Protein 5VBL (pdb70)

Radius of gyration: 26.0 Å; Cα contacts (8 Å, |Δi|>4): 447; chains: 2; bounding box: 48×52×82 Å

Sequence (365 aa):
KFRRQRPEHKKPCEYTDWKSSGALIPAIYMLVFLLGTTGNGLVLWTVFRSSREKRRSADIFIASLAVADLTFVVTLPLWATYTYRDYDWPFGTFFCKLSSYLIFVNMYASAFCLTGLSFDRYLAIVRPVANARLRLRVSGAVATAVLWVLAALLAMPVMVLRTTGDLENTNKVQCYMDYSMVATVSSEWAWEVGLGVSSTTVGFVVPFTIMLTCYFFIAQTIAMKKYTCTVCGYIYNPEDGDPDNGVNPGTDFKDIPDDWVCPLCGVGKDQFEEVEERRRLLSIIVVLVVTFALCKMPYHLVKTLYMLGSLLHWPCDFDLFLMNIFPYCTCISYVNSCLNPFLYAFFDPRFRQACTSMLLMGQSR

B-factor: mean 63.57, std 17.1, range [22.26, 195.89]

InterPro domains:
  IPR000276 G protein-coupled receptor, rhodopsin-like [PF00001] (45-309)
  IPR000276 G protein-coupled receptor, rhodopsin-like [PR00237] (30-54)
  IPR000276 G protein-coupled receptor, rhodopsin-like [PR00237] (64-85)
  IPR000276 G protein-coupled receptor, rhodopsin-like [PR00237] (109-131)
  IPR000276 G protein-coupled receptor, rhodopsin-like [PR00237] (145-166)
  IPR000276 G protein-coupled receptor, rhodopsin-like [PR00237] (202-225)
  IPR000276 G protein-coupled receptor, rhodopsin-like [PR00237] (246-270)
  IPR000276 G protein-coupled receptor, rhodopsin-like [PR00237] (291-317)
  IPR000276 G protein-coupled receptor, rhodopsin-like [PS00237] (115-131)
  IPR003904 Apelin receptor [PR01416] (8-19)
  IPR003904 Apelin receptor [PR01416] (20-29)
  IPR003904 Apelin receptor [PR01416] (177-198)
  IPR003904 Apelin receptor [PR01416] (278-290)
  IPR003904 Apelin receptor [PR01416] (321-329)
  IPR003904 Apelin receptor [PR01416] (349-363)
  IPR003904 Apelin receptor [PR01416] (364-377)
  IPR017452 GPCR, rhodopsin-like, 7TM [PS50262] (45-309)
  IPR050119 C-C chemokine receptor type 1-9-like [PTHR10489] (9-341)

Nearest PDB structures (foldseek):
  7sus-assembly1_A  TM=9.892E-01  e=3.920E-44  Homo sapiens
  6knm-assembly1_B  TM=9.792E-01  e=2.883E-44  Homo sapiens
  8xzi-assembly1_R  TM=8.905E-01  e=1.225E-32  Homo sapiens
  8xzj-assembly1_R  TM=8.866E-01  e=6.089E-31  Homo sapiens
  7w0n-assembly1_R  TM=8.726E-01  e=4.602E-28  Escherichia coli

Organism: Homo sapiens (NCBI:txid9606)

GO terms:
  GO:0007186 G protein-coupled receptor signaling pathway (P, IDA)
  GO:0060182 apelin receptor activity (F, IDA)
  GO:0005886 plasma membrane (C, IDA)
  GO:0008528 G protein-coupled peptide receptor activity (F, IDA)
  GO:0060183 apelin receptor signaling pathway (P, IDA)
  GO:0140897 mechanoreceptor activity (F, IDA)
  GO:0045766 positive regulation of angiogenesis (P, IMP)
  GO:1904022 positive regulation of G protein-coupled receptor internalization (P, IMP)
  GO:0051281 positive regulation of release of sequestered calcium ion into cytosol (P, IMP)
  GO:0007193 adenylate cyclase-inhibiting G protein-coupled receptor signaling pathway (P, IMP)
  GO:0004930 G protein-coupled receptor activity (F, TAS)
  GO:0005886 plasma membrane (C, TAS)
  GO:0038023 signaling receptor activity (F, TAS)
  GO:0007186 G protein-coupled receptor signaling pathway (P, TAS)
  GO:0005515 protein binding (F, IPI)

Structure (mmCIF, N/CA/C/O backbone):
data_5VBL
#
_entry.id   5VBL
#
_cell.length_a   150.580
_cell.length_b   44.300
_cell.length_c   79.450
_cell.angle_alpha   90.00
_cell.angle_beta   114.87
_cell.angle_gamma   90.00
#
_symmetry.space_group_name_H-M   'C 1 2 1'
#
loop_
_entity.id
_entity.type
_entity.pdbx_description
1 polymer 'agonist peptide'
2 polymer 'Apelin receptor,Rubredoxin,Apelin receptor Chimera'
3 non-polymer 'ZINC ION'
4 non-polymer '(2R)-2,3-dihydroxypropyl (9Z)-octadec-9-enoate'
5 water water
#
loop_
_atom_site.group_PDB
_atom_site.id
_atom_site.type_symbol
_atom_site.label_atom_id
_atom_site.label_alt_id
_atom_site.label_comp_id
_atom_site.label_asym_id
_atom_site.label_entity_id
_atom_site.label_seq_id
_atom_site.pdbx_PDB_ins_code
_atom_site.Cartn_x
_atom_site.Cartn_y
_atom_site.Cartn_z
_atom_site.occupancy
_atom_site.B_iso_or_equiv
_atom_site.auth_seq_id
_atom_site.auth_comp_id
_atom_site.auth_asym_id
_atom_site.auth_atom_id
_atom_site.pdbx_PDB_model_num
ATOM 1 N N . LYS A 1 1 ? 201.868 6.388 65.282 1.00 78.99 1 LYS A N 1
ATOM 2 C CA . LYS A 1 1 ? 202.636 5.526 64.386 1.00 78.50 1 LYS A CA 1
ATOM 3 C C . LYS A 1 1 ? 202.095 4.079 64.353 1.00 80.73 1 LYS A C 1
ATOM 4 O O . LYS A 1 1 ? 201.066 3.792 64.972 1.00 79.64 1 LYS A O 1
ATOM 6 N N . PHE A 1 2 ? 202.778 3.183 63.610 1.00 76.65 2 PHE A N 1
ATOM 7 C CA . PHE A 1 2 ? 202.403 1.773 63.472 1.00 75.17 2 PHE A CA 1
ATOM 8 C C . PHE A 1 2 ? 203.025 0.907 64.570 1.00 77.90 2 PHE A C 1
ATOM 9 O O . PHE A 1 2 ? 204.193 1.100 64.922 1.00 78.13 2 PHE A O 1
ATOM 11 N N . ARG A 1 3 ? 202.238 -0.050 65.103 1.00 72.75 3 ARG A N 1
ATOM 12 C CA . ARG A 1 3 ? 202.657 -0.980 66.155 1.00 71.84 3 ARG A CA 1
ATOM 13 C C . ARG A 1 3 ? 201.965 -2.340 66.012 1.00 73.48 3 ARG A C 1
ATOM 14 O O . ARG A 1 3 ? 200.744 -2.390 65.841 1.00 72.49 3 ARG A O 1
ATOM 16 N N . ARG A 1 4 ? 202.748 -3.438 66.086 1.00 68.97 4 ARG A N 1
ATOM 17 C CA . ARG A 1 4 ? 202.246 -4.814 65.992 1.00 67.69 4 ARG A CA 1
ATOM 18 C C . ARG A 1 4 ? 201.477 -5.191 67.263 1.00 70.31 4 ARG A C 1
ATOM 19 O O . ARG A 1 4 ? 201.948 -4.909 68.368 1.00 70.30 4 ARG A O 1
ATOM 21 N N . GLN A 1 5 ? 200.292 -5.811 67.106 1.00 65.49 5 GLN A N 1
ATOM 22 C CA . GLN A 1 5 ? 199.435 -6.199 68.233 1.00 64.68 5 GLN A CA 1
ATOM 23 C C . GLN A 1 5 ? 199.171 -7.706 68.312 1.00 67.56 5 GLN A C 1
ATOM 24 O O . GLN A 1 5 ? 199.140 -8.387 67.287 1.00 66.94 5 GLN A O 1
ATOM 30 N N . ARG A 1 6 ? 198.957 -8.211 69.541 1.00 63.74 6 ARG A N 1
ATOM 31 C CA . ARG A 1 6 ? 198.667 -9.617 69.840 1.00 63.06 6 ARG A CA 1
ATOM 32 C C . ARG A 1 6 ? 197.245 -10.007 69.374 1.00 66.41 6 ARG A C 1
ATOM 33 O O . ARG A 1 6 ? 196.389 -9.121 69.300 1.00 66.03 6 ARG A O 1
ATOM 41 N N . PRO A 1 7 ? 196.948 -11.302 69.077 1.00 62.58 7 PRO A N 1
ATOM 42 C CA . PRO A 1 7 ? 195.588 -11.656 68.624 1.00 62.24 7 PRO A CA 1
ATOM 43 C C . PRO A 1 7 ? 194.498 -11.470 69.679 1.00 66.12 7 PRO A C 1
ATOM 44 O O . PRO A 1 7 ? 194.714 -11.762 70.858 1.00 65.68 7 PRO A O 1
ATOM 71 N N . GLU A 1 10 ? 187.040 -12.298 68.488 1.00 63.25 10 GLU A N 1
ATOM 72 C CA . GLU A 1 10 ? 185.939 -11.507 67.914 1.00 62.97 10 GLU A CA 1
ATOM 73 C C . GLU A 1 10 ? 184.889 -12.370 67.171 1.00 66.88 10 GLU A C 1
ATOM 74 O O . GLU A 1 10 ? 184.977 -13.599 67.207 1.00 66.72 10 GLU A O 1
ATOM 79 N N . HIS A 1 11 ? 183.890 -11.720 66.519 1.00 63.36 11 HIS A N 1
ATOM 80 C CA . HIS A 1 11 ? 182.829 -12.370 65.729 1.00 63.45 11 HIS A CA 1
ATOM 81 C C . HIS A 1 11 ? 183.332 -12.712 64.313 1.00 66.46 11 HIS A C 1
ATOM 82 O O . HIS A 1 11 ? 184.432 -12.297 63.938 1.00 65.54 11 HIS A O 1
ATOM 89 N N . LYS A 1 12 ? 182.512 -13.445 63.521 1.00 62.84 12 LYS A N 1
ATOM 90 C CA . LYS A 1 12 ? 182.842 -13.821 62.142 1.00 62.21 12 LYS A CA 1
ATOM 91 C C . LYS A 1 12 ? 182.844 -12.579 61.246 1.00 64.61 12 LYS A C 1
ATOM 92 O O . LYS A 1 12 ? 181.787 -12.013 60.955 1.00 64.30 12 LYS A O 1
ATOM 94 N N . LYS A 1 13 ? 184.047 -12.130 60.863 1.00 60.02 13 LYS A N 1
ATOM 95 C CA . LYS A 1 13 ? 184.248 -10.941 60.033 1.00 59.15 13 LYS A CA 1
ATOM 96 C C . LYS A 1 13 ? 184.119 -11.239 58.536 1.00 62.63 13 LYS A C 1
ATOM 97 O O . LYS A 1 13 ? 184.546 -12.312 58.105 1.00 62.25 13 LYS A O 1
ATOM 122 N N . PRO A 1 16 ? 188.417 -9.324 54.110 1.00 57.23 16 PRO A N 1
ATOM 123 C CA . PRO A 1 16 ? 188.911 -7.952 53.890 1.00 60.18 16 PRO A CA 1
ATOM 124 C C . PRO A 1 16 ? 189.155 -7.571 52.434 1.00 87.82 16 PRO A C 1
ATOM 125 O O . PRO A 1 16 ? 189.495 -6.420 52.163 1.00 53.98 16 PRO A O 1
ATOM 142 N N . CYS B 2 37 ? 182.273 -20.252 66.638 1.00 89.13 19 CYS B N 1
ATOM 143 C CA . CYS B 2 37 ? 183.378 -20.648 67.508 1.00 90.26 19 CYS B CA 1
ATOM 144 C C . CYS B 2 37 ? 184.419 -19.522 67.698 1.00 92.63 19 CYS B C 1
ATOM 145 O O . CYS B 2 37 ? 184.041 -18.348 67.706 1.00 91.20 19 CYS B O 1
ATOM 148 N N . GLU B 2 38 ? 185.709 -19.877 67.886 1.00 89.20 20 GLU B N 1
ATOM 149 C CA . GLU B 2 38 ? 186.804 -18.930 68.104 1.00 88.20 20 GLU B CA 1
ATOM 150 C C . GLU B 2 38 ? 187.306 -18.298 66.804 1.00 88.90 20 GLU B C 1
ATOM 151 O O . GLU B 2 38 ? 187.588 -19.011 65.838 1.00 87.93 20 GLU B O 1
ATOM 157 N N . TYR B 2 39 ? 187.405 -16.954 66.787 1.00 83.53 21 TYR B N 1
ATOM 158 C CA . TYR B 2 39 ? 187.876 -16.170 65.643 1.00 80.93 21 TYR B CA 1
ATOM 159 C C . TYR B 2 39 ? 188.775 -15.029 66.115 1.00 83.79 21 TYR B C 1
ATOM 160 O O . TYR B 2 39 ? 188.330 -14.181 66.888 1.00 83.90 21 TYR B O 1
ATOM 169 N N . THR B 2 40 ? 190.039 -15.014 65.661 1.00 79.07 22 THR B N 1
ATOM 170 C CA . THR B 2 40 ? 191.013 -13.973 66.017 1.00 78.49 22 THR B CA 1
ATOM 171 C C . THR B 2 40 ? 191.086 -12.910 64.913 1.00 79.11 22 THR B C 1
ATOM 172 O O . THR B 2 40 ? 190.584 -13.146 63.810 1.00 77.21 22 THR B O 1
ATOM 176 N N . ASP B 2 41 ? 191.704 -11.744 65.207 1.00 74.75 23 ASP B N 1
ATOM 177 C CA . ASP B 2 41 ? 191.861 -10.658 64.236 1.00 72.64 23 ASP B CA 1
ATOM 178 C C . ASP B 2 41 ? 192.810 -11.052 63.107 1.00 74.99 23 ASP B C 1
ATOM 179 O O . ASP B 2 41 ? 193.798 -11.750 63.354 1.00 75.62 23 ASP B O 1
ATOM 184 N N . TRP B 2 42 ? 192.496 -10.615 61.872 1.00 69.18 24 TRP B N 1
ATOM 185 C CA . TRP B 2 42 ? 193.281 -10.895 60.671 1.00 67.86 24 TRP B CA 1
ATOM 186 C C . TRP B 2 42 ? 194.709 -10.355 60.795 1.00 71.25 24 TRP B C 1
ATOM 187 O O . TRP B 2 42 ? 194.907 -9.169 61.070 1.00 70.76 24 TRP B O 1
ATOM 198 N N . LYS B 2 43 ? 195.693 -11.259 60.654 1.00 67.90 25 LYS B N 1
ATOM 199 C CA . LYS B 2 43 ? 197.131 -10.983 60.759 1.00 68.36 25 LYS B CA 1
ATOM 200 C C . LYS B 2 43 ? 197.864 -11.133 59.421 1.00 70.71 25 LYS B C 1
ATOM 201 O O . LYS B 2 43 ? 197.370 -11.817 58.521 1.00 69.22 25 LYS B O 1
ATOM 207 N N . SER B 2 44 ? 199.053 -10.509 59.305 1.00 67.43 26 SER B N 1
ATOM 208 C CA . SER B 2 44 ? 199.893 -10.562 58.106 1.00 66.46 26 SER B CA 1
ATOM 209 C C . SER B 2 44 ? 200.567 -11.932 57.956 1.00 70.34 26 SER B C 1
ATOM 210 O O . SER B 2 44 ? 201.127 -12.458 58.921 1.00 71.25 26 SER B O 1
ATOM 213 N N . SER B 2 45 ? 200.495 -12.503 56.739 1.00 65.63 27 SER B N 1
ATOM 214 C CA . SER B 2 45 ? 201.073 -13.805 56.389 1.00 66.00 27 SER B CA 1
ATOM 215 C C . SER B 2 45 ? 202.600 -13.740 56.295 1.00 70.32 27 SER B C 1
ATOM 216 O O . SER B 2 45 ? 203.280 -14.702 56.655 1.00 71.70 27 SER B O 1
ATOM 219 N N . GLY B 2 46 ? 203.111 -12.611 55.805 1.00 65.47 28 GLY B N 1
ATOM 220 C CA . GLY B 2 46 ? 204.537 -12.361 55.638 1.00 66.17 28 GLY B CA 1
ATOM 221 C C . GLY B 2 46 ? 204.829 -11.230 54.672 1.00 67.98 28 GLY B C 1
ATOM 222 O O . GLY B 2 46 ? 203.959 -10.396 54.403 1.00 65.94 28 GLY B O 1
ATOM 223 N N . ALA B 2 47 ? 206.063 -11.198 54.148 1.00 64.82 29 ALA B N 1
ATOM 224 C CA . ALA B 2 47 ? 206.515 -10.178 53.204 1.00 63.71 29 ALA B CA 1
ATOM 225 C C . ALA B 2 47 ? 206.293 -10.585 51.739 1.00 65.52 29 ALA B C 1
ATOM 226 O O . ALA B 2 47 ? 206.515 -9.767 50.846 1.00 64.39 29 ALA B O 1
ATOM 228 N N . LEU B 2 48 ? 205.832 -11.834 51.498 1.00 61.29 30 LEU B N 1
ATOM 229 C CA . LEU B 2 48 ? 205.581 -12.386 50.163 1.00 59.87 30 LEU B CA 1
ATOM 230 C C . LEU B 2 48 ? 204.463 -11.657 49.398 1.00 61.08 30 LEU B C 1
ATOM 231 O O . LEU B 2 48 ? 204.719 -11.170 48.296 1.00 60.18 30 LEU B O 1
ATOM 236 N N . ILE B 2 49 ? 203.243 -11.586 49.977 1.00 56.05 31 ILE B N 1
ATOM 237 C CA . ILE B 2 49 ? 202.068 -10.937 49.373 1.00 53.84 31 ILE B CA 1
ATOM 238 C C . ILE B 2 49 ? 202.319 -9.416 49.117 1.00 56.70 31 ILE B C 1
ATOM 239 O O . ILE B 2 49 ? 202.125 -9.009 47.967 1.00 55.13 31 ILE B O 1
ATOM 244 N N . PRO B 2 50 ? 202.793 -8.578 50.090 1.00 53.77 32 PRO B N 1
ATOM 245 C CA . PRO B 2 50 ? 203.033 -7.154 49.776 1.00 53.30 32 PRO B CA 1
ATOM 246 C C . PR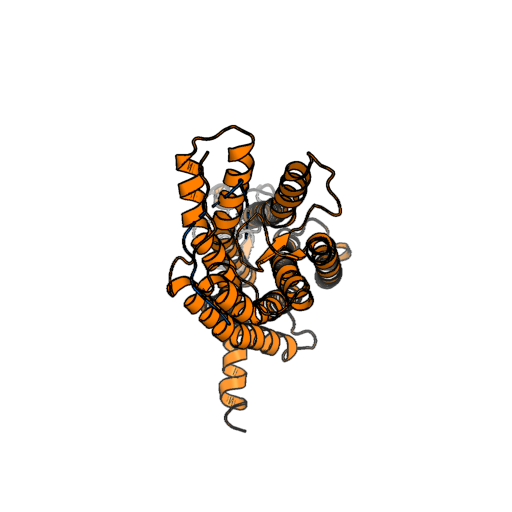O B 2 50 ? 204.090 -6.901 48.696 1.00 57.19 32 PRO B C 1
ATOM 247 O O . PRO B 2 50 ? 203.976 -5.910 47.975 1.00 56.28 32 PRO B O 1
ATOM 251 N N . ALA B 2 51 ? 205.099 -7.796 48.571 1.00 54.51 33 ALA B N 1
ATOM 252 C CA . ALA B 2 51 ? 206.157 -7.696 47.558 1.00 54.85 33 ALA B CA 1
ATOM 253 C C . ALA B 2 51 ? 205.613 -7.970 46.155 1.00 57.32 33 ALA B C 1
ATOM 254 O O . ALA B 2 51 ? 206.028 -7.298 45.209 1.00 57.06 33 ALA B O 1
ATOM 256 N N . ILE B 2 52 ? 204.683 -8.951 46.021 1.00 52.56 34 ILE B N 1
ATOM 257 C CA . ILE B 2 52 ? 204.039 -9.300 44.747 1.00 50.96 34 ILE B CA 1
ATOM 258 C C . ILE B 2 52 ? 203.177 -8.117 44.288 1.00 53.69 34 ILE B C 1
ATOM 259 O O . ILE B 2 52 ? 203.258 -7.734 43.125 1.00 53.00 34 ILE B O 1
ATOM 264 N N . TYR B 2 53 ? 202.409 -7.505 45.219 1.00 49.97 35 TYR B N 1
ATOM 265 C CA . TYR B 2 53 ? 201.549 -6.342 44.960 1.00 48.81 35 TYR B CA 1
ATOM 266 C C . TYR B 2 53 ? 202.328 -5.155 44.386 1.00 52.95 35 TYR B C 1
ATOM 267 O O . TYR B 2 53 ? 201.809 -4.451 43.519 1.00 51.71 35 TYR B O 1
ATOM 276 N N . MET B 2 54 ? 203.581 -4.959 44.845 1.00 50.91 36 MET B N 1
ATOM 277 C CA . MET B 2 54 ? 204.469 -3.901 44.355 1.00 51.64 36 MET B CA 1
ATOM 278 C C . MET B 2 54 ? 204.977 -4.240 42.951 1.00 55.17 36 MET B C 1
ATOM 279 O O . MET B 2 54 ? 205.078 -3.348 42.105 1.00 54.56 36 MET B O 1
ATOM 284 N N . LEU B 2 55 ? 205.277 -5.535 42.707 1.00 51.76 37 LEU B N 1
ATOM 285 C CA . LEU B 2 55 ? 205.742 -6.055 41.420 1.00 51.68 37 LEU B CA 1
ATOM 286 C C . LEU B 2 55 ? 204.638 -5.965 40.365 1.00 53.88 37 LEU B C 1
ATOM 287 O O . LEU B 2 55 ? 204.925 -5.605 39.224 1.00 53.71 37 LEU B O 1
ATOM 292 N N . VAL B 2 56 ? 203.376 -6.260 40.755 1.00 48.97 38 VAL B N 1
ATOM 293 C CA . VAL B 2 56 ? 202.194 -6.184 39.885 1.00 47.35 38 VAL B CA 1
ATOM 294 C C . VAL B 2 56 ? 201.926 -4.711 39.513 1.00 50.72 38 VAL B C 1
ATOM 295 O O . VAL B 2 56 ? 201.502 -4.440 38.391 1.00 49.66 38 VAL B O 1
ATOM 299 N N . PHE B 2 57 ? 202.221 -3.769 40.436 1.00 47.74 39 PHE B N 1
ATOM 300 C CA . PHE B 2 57 ? 202.084 -2.329 40.200 1.00 47.61 39 PHE B CA 1
ATOM 301 C C . PHE B 2 57 ? 203.120 -1.867 39.165 1.00 52.46 39 PHE B C 1
ATOM 302 O O . PHE B 2 57 ? 202.771 -1.154 38.225 1.00 51.89 39 PHE B O 1
ATOM 310 N N . LEU B 2 58 ? 204.391 -2.268 39.365 1.00 50.23 40 LEU B N 1
ATOM 311 C CA . LEU B 2 58 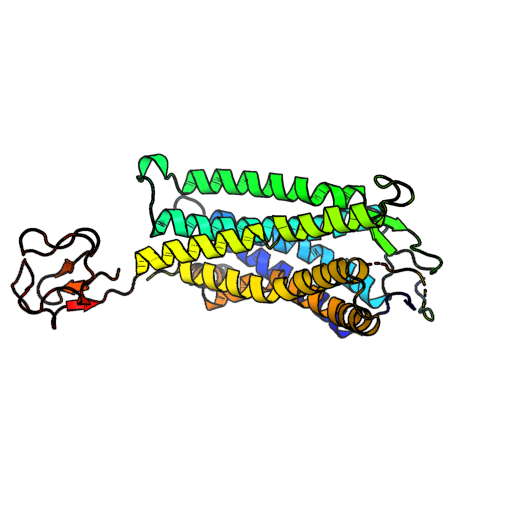? 205.544 -1.944 38.525 1.00 51.18 40 LEU B CA 1
ATOM 312 C C . LEU B 2 58 ? 205.387 -2.515 37.108 1.00 54.83 40 LEU B C 1
ATOM 313 O O . LEU B 2 58 ? 205.663 -1.805 36.139 1.00 55.09 40 LEU B O 1
ATOM 318 N N . LEU B 2 59 ? 204.920 -3.774 36.991 1.00 50.61 41 LEU B N 1
ATOM 319 C CA . LEU B 2 59 ? 204.701 -4.441 35.703 1.00 50.00 41 LEU B CA 1
ATOM 320 C C . LEU B 2 59 ? 203.382 -4.027 35.044 1.00 52.71 41 LEU B C 1
ATOM 321 O O . LEU B 2 59 ? 203.278 -4.076 33.819 1.00 52.22 41 LEU B O 1
ATOM 326 N N . GLY B 2 60 ? 202.400 -3.638 35.860 1.00 48.50 42 GLY B N 1
ATOM 327 C CA . GLY B 2 60 ? 201.070 -3.221 35.425 1.00 47.33 42 GLY B CA 1
ATOM 328 C C . GLY B 2 60 ? 200.981 -1.811 34.880 1.00 52.14 42 GLY B C 1
ATOM 329 O O . GLY B 2 60 ? 200.202 -1.568 33.956 1.00 51.22 42 GLY B O 1
ATOM 330 N N . THR B 2 61 ? 201.757 -0.863 35.456 1.00 50.12 43 THR B N 1
ATOM 331 C CA . THR B 2 61 ? 201.788 0.537 35.007 1.00 50.76 43 THR B CA 1
ATOM 332 C C . THR B 2 61 ? 202.448 0.641 33.633 1.00 55.35 43 THR B C 1
ATOM 333 O O . THR B 2 61 ? 201.854 1.199 32.708 1.00 54.99 43 THR B O 1
ATOM 337 N N . THR B 2 62 ? 203.664 0.081 33.504 1.00 52.58 44 THR B N 1
ATOM 338 C CA . THR B 2 62 ? 204.447 0.071 32.268 1.00 53.27 44 THR B CA 1
ATOM 339 C C . THR B 2 62 ? 203.858 -0.877 31.218 1.00 56.31 44 THR B C 1
ATOM 340 O O . THR B 2 62 ? 203.892 -0.558 30.031 1.00 56.14 44 THR B O 1
ATOM 344 N N . GLY B 2 63 ? 203.323 -2.014 31.668 1.00 52.11 45 GLY B N 1
ATOM 345 C CA . GLY B 2 63 ? 202.722 -3.035 30.813 1.00 51.25 45 GLY B CA 1
ATOM 346 C C . GLY B 2 63 ? 201.447 -2.598 30.124 1.00 54.53 45 GLY B C 1
ATOM 347 O O . GLY B 2 63 ? 201.382 -2.616 28.892 1.00 54.35 45 GLY B O 1
ATOM 348 N N . ASN B 2 64 ? 200.420 -2.209 30.912 1.00 50.24 46 ASN B N 1
ATOM 349 C CA . ASN B 2 64 ? 199.133 -1.748 30.375 1.00 49.41 46 ASN B CA 1
ATOM 350 C C . ASN B 2 64 ? 199.244 -0.393 29.669 1.00 54.75 46 ASN B C 1
ATOM 351 O O . ASN B 2 64 ? 198.447 -0.102 28.775 1.00 54.27 46 ASN B O 1
ATOM 356 N N . GLY B 2 65 ? 200.254 0.392 30.048 1.00 52.70 47 GLY B N 1
ATOM 357 C CA . GLY B 2 65 ? 200.568 1.673 29.425 1.00 53.87 47 GLY B CA 1
ATOM 358 C C . GLY B 2 65 ? 201.126 1.465 28.029 1.00 58.73 47 GLY B C 1
ATOM 359 O O . GLY B 2 65 ? 200.891 2.283 27.135 1.00 59.06 47 GLY B O 1
ATOM 360 N N . LEU B 2 66 ? 201.853 0.343 27.835 1.00 55.41 48 LEU B N 1
ATOM 361 C CA . LEU B 2 66 ? 202.434 -0.073 26.559 1.00 56.04 48 LEU B CA 1
ATOM 362 C C . LEU B 2 66 ? 201.334 -0.622 25.637 1.00 59.59 48 LEU B C 1
ATOM 363 O O . LEU B 2 66 ? 201.452 -0.499 24.419 1.00 59.65 48 LEU B O 1
ATOM 368 N N . VAL B 2 67 ? 200.265 -1.214 26.223 1.00 55.63 49 VAL B N 1
ATOM 369 C CA . VAL B 2 67 ? 199.102 -1.749 25.497 1.00 55.00 49 VAL B CA 1
ATOM 370 C C . VAL B 2 67 ? 198.295 -0.561 24.945 1.00 60.38 49 VAL B C 1
ATOM 371 O O . VAL B 2 67 ? 197.981 -0.540 23.753 1.00 60.24 49 VAL B O 1
ATOM 375 N N . LEU B 2 68 ? 198.007 0.440 25.808 1.00 58.05 50 LEU B N 1
ATOM 376 C CA . LEU B 2 68 ? 197.283 1.668 25.462 1.00 59.03 50 LEU B CA 1
ATOM 377 C C . LEU B 2 68 ? 198.031 2.510 24.428 1.00 66.38 50 LEU B C 1
ATOM 378 O O . LEU B 2 68 ? 197.396 3.219 23.647 1.00 66.63 50 LEU B O 1
ATOM 383 N N . TRP B 2 69 ? 199.378 2.426 24.423 1.00 65.06 51 TRP B N 1
ATOM 384 C CA . TRP B 2 69 ? 200.253 3.121 23.482 1.00 67.08 51 TRP B CA 1
ATOM 385 C C . TRP B 2 69 ? 200.019 2.555 22.075 1.00 71.93 51 TRP B C 1
ATOM 386 O O . TRP B 2 69 ? 199.597 3.300 21.194 1.00 72.22 51 TRP B O 1
ATOM 397 N N . THR B 2 70 ? 200.241 1.231 21.898 1.00 68.59 52 THR B N 1
ATOM 398 C CA . THR B 2 70 ? 200.114 0.480 20.641 1.00 68.96 52 THR B CA 1
ATOM 399 C C . THR B 2 70 ? 198.743 0.600 19.962 1.00 73.91 52 THR B C 1
ATOM 400 O O . THR B 2 70 ? 198.688 0.673 18.732 1.00 74.55 52 THR B O 1
ATOM 404 N N . VAL B 2 71 ? 197.650 0.614 20.748 1.00 70.25 53 VAL B N 1
ATOM 405 C CA . VAL B 2 71 ? 196.280 0.710 20.228 1.00 70.23 53 VAL B CA 1
ATOM 406 C C . VAL B 2 71 ? 1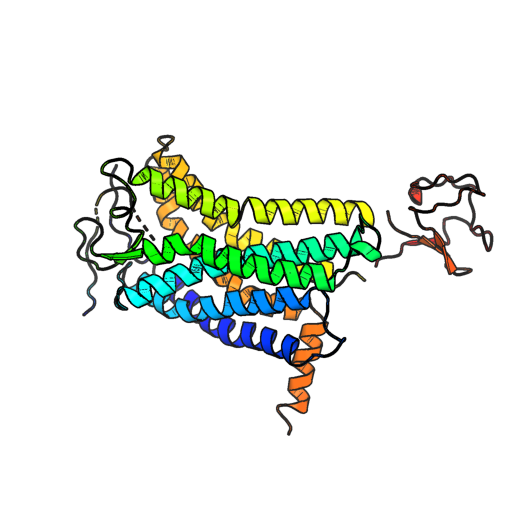95.960 2.145 19.758 1.00 76.61 53 VAL B C 1
ATOM 407 O O . VAL B 2 71 ? 195.469 2.318 18.641 1.00 76.82 53 VAL B O 1
ATOM 411 N N . PHE B 2 72 ? 196.257 3.159 20.596 1.00 74.77 54 PHE B N 1
ATOM 412 C CA . PHE B 2 72 ? 195.987 4.567 20.288 1.00 76.53 54 PHE B CA 1
ATOM 413 C C . PHE B 2 72 ? 196.906 5.169 19.212 1.00 83.02 54 PHE B C 1
ATOM 414 O O . PHE B 2 72 ? 196.466 6.085 18.513 1.00 83.90 54 PHE B O 1
ATOM 422 N N . ARG B 2 73 ? 198.159 4.670 19.068 1.00 80.53 55 ARG B N 1
ATOM 423 C CA . ARG B 2 73 ? 199.085 5.169 18.038 1.00 82.43 55 ARG B CA 1
ATOM 424 C C . ARG B 2 73 ? 198.625 4.766 16.633 1.00 87.20 55 ARG B C 1
ATOM 425 O O . ARG B 2 73 ? 198.727 5.566 15.701 1.00 88.32 55 ARG B O 1
ATOM 433 N N . SER B 2 74 ? 198.091 3.537 16.501 1.00 82.95 56 SER B N 1
ATOM 434 C CA . SER B 2 74 ? 197.566 2.997 15.253 1.00 83.28 56 SER B CA 1
ATOM 435 C C . SER B 2 74 ? 196.073 3.325 15.183 1.00 87.08 56 SER B C 1
ATOM 436 O O . SER B 2 74 ? 195.238 2.548 15.650 1.00 85.28 56 SER B O 1
ATOM 439 N N . SER B 2 75 ? 195.751 4.513 14.643 1.00 85.27 57 SER B N 1
ATOM 440 C CA . SER B 2 75 ? 194.379 5.005 14.502 1.00 85.31 57 SER B CA 1
ATOM 441 C C . SER B 2 75 ? 193.809 4.645 13.114 1.00 89.43 57 SER B C 1
ATOM 442 O O . SER B 2 75 ? 194.092 3.550 12.619 1.00 88.48 57 SER B O 1
ATOM 445 N N . ARG B 2 76 ? 193.006 5.555 12.501 1.00 86.92 58 ARG B N 1
ATOM 446 C CA . ARG B 2 76 ? 192.372 5.417 11.180 1.00 87.53 58 ARG B CA 1
ATOM 447 C C . ARG B 2 76 ? 191.479 4.158 11.076 1.00 88.78 58 ARG B C 1
ATOM 448 O O . ARG B 2 76 ? 190.844 3.783 12.067 1.00 86.83 58 ARG B O 1
ATOM 456 N N . GLU B 2 77 ? 191.434 3.519 9.883 1.00 84.99 59 GLU B N 1
ATOM 457 C CA . GLU B 2 77 ? 190.651 2.310 9.616 1.00 83.37 59 GLU B CA 1
ATOM 458 C C . GLU B 2 77 ? 191.469 1.022 9.851 1.00 84.30 59 GLU B C 1
ATOM 459 O O . GLU B 2 77 ? 191.012 -0.072 9.501 1.00 83.47 59 GLU B O 1
ATOM 461 N N . LYS B 2 78 ? 192.671 1.158 10.456 1.00 78.94 60 LYS B N 1
ATOM 462 C CA . LYS B 2 78 ? 193.581 0.049 10.755 1.00 76.95 60 LYS B CA 1
ATOM 463 C C . LYS B 2 78 ? 193.246 -0.680 12.070 1.00 76.66 60 LYS B C 1
ATOM 464 O O . LYS B 2 78 ? 193.823 -1.735 12.340 1.00 75.40 60 LYS B O 1
ATOM 466 N N . ARG B 2 79 ? 192.319 -0.126 12.879 1.00 70.91 61 ARG B N 1
ATOM 467 C CA . ARG B 2 79 ? 191.914 -0.708 14.165 1.00 68.24 61 ARG B CA 1
ATOM 468 C C . ARG B 2 79 ? 191.045 -1.952 14.021 1.00 69.07 61 ARG B C 1
ATOM 469 O O . ARG B 2 79 ? 190.089 -1.950 13.244 1.00 69.29 61 ARG B O 1
ATOM 477 N N . ARG B 2 80 ? 191.385 -3.011 14.778 1.00 62.67 62 ARG B N 1
ATOM 478 C CA . ARG B 2 80 ? 190.655 -4.283 14.805 1.00 60.97 62 ARG B CA 1
ATOM 479 C C . ARG B 2 80 ? 189.344 -4.109 15.575 1.00 62.81 62 ARG B C 1
ATOM 480 O O . ARG B 2 80 ? 189.215 -3.175 16.372 1.00 62.26 62 ARG B O 1
ATOM 488 N N . SER B 2 81 ? 188.388 -5.035 15.368 1.00 57.94 63 SER B N 1
ATOM 489 C CA . SER B 2 81 ? 187.093 -5.046 16.057 1.00 56.80 63 SER B CA 1
ATOM 490 C C . SER B 2 81 ? 187.259 -5.330 17.557 1.00 58.29 63 SER B C 1
ATOM 491 O O . SER B 2 81 ? 186.439 -4.884 18.362 1.00 57.53 63 SER B O 1
ATOM 494 N N . ALA B 2 82 ? 188.328 -6.066 17.915 1.00 53.25 64 ALA B N 1
ATOM 495 C CA . ALA B 2 82 ? 188.683 -6.456 19.277 1.00 51.51 64 ALA B CA 1
ATOM 496 C C . ALA B 2 82 ? 189.429 -5.356 20.043 1.00 54.10 64 ALA B C 1
ATOM 497 O O . ALA B 2 82 ? 189.378 -5.344 21.274 1.00 52.85 64 ALA B O 1
ATOM 499 N N . ASP B 2 83 ? 190.121 -4.447 19.318 1.00 50.72 65 ASP B N 1
ATOM 500 C CA . ASP B 2 83 ? 190.936 -3.353 19.865 1.00 50.35 65 ASP B CA 1
ATOM 501 C C . ASP B 2 83 ? 190.216 -2.420 20.848 1.00 53.20 65 ASP B C 1
ATOM 502 O O . ASP B 2 83 ? 190.864 -1.925 21.772 1.00 52.56 65 ASP B O 1
ATOM 507 N N . ILE B 2 84 ? 188.902 -2.178 20.657 1.00 49.33 66 ILE B N 1
ATOM 508 C CA . ILE B 2 84 ? 188.107 -1.313 21.540 1.00 48.85 66 ILE B CA 1
ATOM 509 C C . ILE B 2 84 ? 187.986 -1.929 22.955 1.00 50.87 66 ILE B C 1
ATOM 510 O O . ILE B 2 84 ? 188.048 -1.194 23.944 1.00 50.65 66 ILE B O 1
ATOM 515 N N . PHE B 2 85 ? 187.867 -3.270 23.042 1.00 45.77 67 PHE B N 1
ATOM 516 C CA . PHE B 2 85 ? 187.764 -3.990 24.311 1.00 44.24 67 PHE B CA 1
ATOM 517 C C . PHE B 2 85 ? 189.128 -4.210 24.966 1.00 46.91 67 PHE B C 1
ATOM 518 O O . PHE B 2 85 ? 189.198 -4.277 26.192 1.00 45.66 67 PHE B O 1
ATOM 526 N N . ILE B 2 86 ? 190.206 -4.312 24.153 1.00 43.54 68 ILE B N 1
ATOM 527 C CA . ILE B 2 86 ? 191.591 -4.487 24.619 1.00 42.95 68 ILE B CA 1
ATOM 528 C C . ILE B 2 86 ? 192.062 -3.195 25.311 1.00 46.68 68 ILE B C 1
ATOM 529 O O . ILE B 2 86 ? 192.658 -3.265 26.388 1.00 45.88 68 ILE B O 1
ATOM 534 N N . ALA B 2 87 ? 191.765 -2.025 24.699 1.00 43.84 69 ALA B N 1
ATOM 535 C CA . ALA B 2 87 ? 192.110 -0.698 25.220 1.00 44.21 69 ALA B CA 1
ATOM 536 C C . ALA B 2 87 ? 191.399 -0.413 26.549 1.00 48.20 69 ALA B C 1
ATOM 537 O O . ALA B 2 87 ? 192.034 0.101 27.471 1.00 48.12 69 ALA B O 1
ATOM 539 N N . SER B 2 88 ? 190.100 -0.773 26.657 1.00 44.27 70 SER B N 1
ATOM 540 C CA . SER B 2 88 ? 189.306 -0.597 27.876 1.00 43.70 70 SER B CA 1
ATOM 541 C C . SER B 2 88 ? 189.786 -1.538 28.986 1.00 46.61 70 SER B C 1
ATOM 542 O O . SER B 2 88 ? 189.786 -1.146 30.155 1.00 46.26 70 SER B O 1
ATOM 545 N N . LEU B 2 89 ? 190.223 -2.764 28.611 1.00 42.45 71 LEU B N 1
ATOM 546 C CA . LEU B 2 89 ? 190.771 -3.780 29.519 1.00 41.65 71 LEU B CA 1
ATOM 547 C C . LEU B 2 89 ? 192.098 -3.276 30.099 1.00 45.88 71 LEU B C 1
ATOM 548 O O . LEU B 2 89 ? 192.401 -3.547 31.263 1.00 45.31 71 LEU B O 1
ATOM 553 N N . ALA B 2 90 ? 192.869 -2.524 29.289 1.00 43.23 72 ALA B N 1
ATOM 554 C CA . ALA B 2 90 ? 194.135 -1.920 29.694 1.00 43.79 72 ALA B CA 1
ATOM 555 C C . ALA B 2 90 ? 193.878 -0.747 30.650 1.00 48.56 72 ALA B C 1
ATOM 556 O O . ALA B 2 90 ? 194.653 -0.563 31.586 1.00 48.07 72 ALA B O 1
ATOM 558 N N . VAL B 2 91 ? 192.776 0.020 30.429 1.00 45.95 73 VAL B N 1
ATOM 559 C CA . VAL B 2 91 ? 192.349 1.152 31.269 1.00 46.40 73 VAL B CA 1
ATOM 560 C C . VAL B 2 91 ? 191.929 0.624 32.650 1.00 50.11 73 VAL B C 1
ATOM 561 O O . VAL B 2 91 ? 192.379 1.157 33.667 1.00 50.10 73 VAL B O 1
ATOM 565 N N . ALA B 2 92 ? 191.085 -0.432 32.671 1.00 46.27 74 ALA B N 1
ATOM 566 C CA . ALA B 2 92 ? 190.582 -1.083 33.884 1.00 45.82 74 ALA B CA 1
ATOM 567 C C . ALA B 2 92 ? 191.720 -1.623 34.756 1.00 50.16 74 ALA B C 1
ATOM 568 O O . ALA B 2 92 ? 191.703 -1.413 35.969 1.00 49.88 74 ALA B O 1
ATOM 570 N N . ASP B 2 93 ? 192.720 -2.276 34.131 1.00 47.23 75 ASP B N 1
ATOM 571 C CA . ASP B 2 93 ? 193.885 -2.838 34.815 1.00 47.31 75 ASP B CA 1
ATOM 572 C C . ASP B 2 93 ? 194.847 -1.768 35.334 1.00 51.93 75 ASP B C 1
ATOM 573 O O . ASP B 2 93 ? 195.324 -1.899 36.457 1.00 51.57 75 ASP B O 1
ATOM 578 N N . LEU B 2 94 ? 195.109 -0.708 34.533 1.00 49.40 76 LEU B N 1
ATOM 579 C CA . LEU B 2 94 ? 196.004 0.407 34.874 1.00 50.44 76 LEU B CA 1
ATOM 580 C C . LEU B 2 94 ? 195.518 1.208 36.090 1.00 55.28 76 LEU B C 1
ATOM 581 O O . LEU B 2 94 ? 196.321 1.493 36.979 1.00 55.30 76 LEU B O 1
ATOM 586 N N . THR B 2 95 ? 194.216 1.566 36.123 1.00 52.17 77 THR B N 1
ATOM 587 C CA . THR B 2 95 ? 193.593 2.343 37.205 1.00 52.58 77 THR B CA 1
ATOM 588 C C . THR B 2 95 ? 193.593 1.597 38.545 1.00 56.44 77 THR B C 1
ATOM 589 O O . THR B 2 95 ? 193.728 2.228 39.597 1.00 56.51 77 THR B O 1
ATOM 593 N N . PHE B 2 96 ? 193.453 0.259 38.501 1.00 52.30 78 PHE B N 1
ATOM 594 C CA . PHE B 2 96 ? 193.466 -0.596 39.686 1.00 51.78 78 PHE B CA 1
ATOM 595 C C . PHE B 2 96 ? 194.895 -0.828 40.190 1.00 55.81 78 PHE B C 1
ATOM 596 O O . PHE B 2 96 ? 195.112 -0.849 41.400 1.00 55.86 78 PHE B O 1
ATOM 604 N N . VAL B 2 97 ? 195.853 -1.023 39.262 1.00 52.11 79 VAL B N 1
ATOM 605 C CA . VAL B 2 97 ? 197.271 -1.281 39.532 1.00 52.34 79 VAL B CA 1
ATOM 606 C C . VAL B 2 97 ? 197.912 -0.150 40.380 1.00 56.59 79 VAL B C 1
ATOM 607 O O . VAL B 2 97 ? 198.724 -0.449 41.258 1.00 56.68 79 VAL B O 1
ATOM 611 N N . VAL B 2 98 ? 197.490 1.119 40.162 1.00 53.08 80 VAL B N 1
ATOM 612 C CA . VAL B 2 98 ? 197.962 2.313 40.885 1.00 53.80 80 VAL B CA 1
ATOM 613 C C . VAL B 2 98 ? 197.539 2.274 42.382 1.00 57.22 80 VAL B C 1
ATOM 614 O O . VAL B 2 98 ? 198.247 2.827 43.229 1.00 57.67 80 VAL B O 1
ATOM 618 N N . THR B 2 99 ? 196.416 1.592 42.702 1.00 52.45 81 THR B N 1
ATOM 619 C CA . THR B 2 99 ? 195.917 1.471 44.079 1.00 52.04 81 THR B CA 1
ATOM 620 C C . THR B 2 99 ? 196.562 0.310 44.859 1.00 55.06 81 THR B C 1
ATOM 621 O O . THR B 2 99 ? 196.405 0.254 46.081 1.00 55.12 81 THR B O 1
ATOM 625 N N . LEU B 2 100 ? 197.288 -0.602 44.168 1.00 50.53 82 LEU B N 1
ATOM 626 C CA . LEU B 2 100 ? 197.958 -1.755 44.789 1.00 49.99 82 LEU B CA 1
ATOM 627 C C . LEU B 2 100 ? 199.023 -1.381 45.850 1.00 53.95 82 LEU B C 1
ATOM 628 O O . LEU B 2 100 ? 198.996 -2.024 46.900 1.00 53.69 82 LEU B O 1
ATOM 633 N N . PRO B 2 101 ? 199.918 -0.358 45.677 1.00 50.72 83 PRO B N 1
ATOM 634 C CA . PRO B 2 101 ? 200.871 -0.029 46.760 1.00 51.60 83 PRO B CA 1
ATOM 635 C C . PRO B 2 101 ? 200.195 0.371 48.074 1.00 55.06 83 PRO B C 1
ATOM 636 O O . PRO B 2 101 ? 200.785 0.173 49.138 1.00 55.57 83 PRO B O 1
ATOM 640 N N . LEU B 2 102 ? 198.955 0.912 48.000 1.00 50.40 84 LEU B N 1
ATOM 641 C CA . LEU B 2 102 ? 198.147 1.290 49.165 1.00 50.14 84 LEU B CA 1
ATOM 642 C C . LEU B 2 102 ? 197.652 0.012 49.854 1.00 53.04 84 LEU B C 1
ATOM 643 O O . LEU B 2 102 ? 197.653 -0.059 51.085 1.00 53.29 84 LEU B O 1
ATOM 648 N N . TRP B 2 103 ? 197.264 -1.007 49.054 1.00 48.26 85 TRP B N 1
ATOM 649 C CA . TRP B 2 103 ? 196.810 -2.301 49.564 1.00 47.70 85 TRP B CA 1
ATOM 650 C C . TRP B 2 103 ? 197.962 -3.156 50.097 1.00 52.25 85 TRP B C 1
ATOM 651 O O . TRP B 2 103 ? 197.745 -3.958 51.007 1.00 51.94 85 TRP B O 1
ATOM 662 N N . ALA B 2 104 ? 199.186 -2.969 49.548 1.00 49.39 86 ALA B N 1
ATOM 663 C CA . ALA B 2 104 ? 200.402 -3.669 49.978 1.00 50.26 86 ALA B CA 1
ATOM 664 C C . ALA B 2 104 ? 200.789 -3.229 51.398 1.00 55.76 86 ALA B C 1
ATOM 665 O O . ALA B 2 104 ? 201.247 -4.052 52.194 1.00 56.00 86 ALA B O 1
ATOM 667 N N . THR B 2 105 ? 200.576 -1.930 51.709 1.00 52.86 87 THR B N 1
ATOM 668 C CA . THR B 2 105 ? 200.823 -1.313 53.014 1.00 53.96 87 THR B CA 1
ATOM 669 C C . THR B 2 105 ? 199.802 -1.866 54.022 1.00 57.86 87 THR B C 1
ATOM 670 O O . THR B 2 105 ? 200.181 -2.237 55.132 1.00 58.52 87 THR B O 1
ATOM 674 N N . TYR B 2 106 ? 198.518 -1.944 53.606 1.00 53.41 88 TYR B N 1
ATOM 675 C CA . TYR B 2 106 ? 197.383 -2.452 54.381 1.00 52.88 88 TYR B CA 1
ATOM 676 C C . TYR B 2 106 ? 197.596 -3.901 54.836 1.00 57.36 88 TYR B C 1
ATOM 677 O O . TYR B 2 106 ? 197.319 -4.210 55.992 1.00 57.77 88 TYR B O 1
ATOM 686 N N . THR B 2 107 ? 198.128 -4.768 53.948 1.00 53.87 89 THR B N 1
ATOM 687 C CA . THR B 2 107 ? 198.403 -6.183 54.232 1.00 54.28 89 THR B CA 1
ATOM 688 C C . THR B 2 107 ? 199.518 -6.355 55.277 1.00 60.31 89 THR B C 1
ATOM 689 O O . THR B 2 107 ? 199.330 -7.102 56.240 1.00 60.53 89 THR B O 1
ATOM 693 N N . TYR B 2 108 ? 200.668 -5.671 55.084 1.00 58.07 90 TYR B N 1
ATOM 694 C CA . TYR B 2 108 ? 201.825 -5.755 55.981 1.00 59.92 90 TYR B CA 1
ATOM 695 C C . TYR B 2 108 ? 201.579 -5.132 57.363 1.00 64.66 90 TYR B C 1
ATOM 696 O O . TYR B 2 108 ? 202.193 -5.568 58.338 1.00 65.65 90 TYR B O 1
ATOM 705 N N . ARG B 2 109 ? 200.662 -4.146 57.452 1.00 60.42 91 ARG B N 1
ATOM 706 C CA . ARG B 2 109 ? 200.286 -3.484 58.707 1.00 61.17 91 ARG B CA 1
ATOM 707 C C . ARG B 2 109 ? 199.209 -4.294 59.459 1.00 65.02 91 ARG B C 1
ATOM 708 O O . ARG B 2 109 ? 198.503 -3.737 60.304 1.00 65.02 91 ARG B O 1
ATOM 716 N N . ASP B 2 110 ? 199.120 -5.617 59.171 1.00 61.33 92 ASP B N 1
ATOM 717 C CA . ASP B 2 110 ? 198.158 -6.599 59.694 1.00 61.03 92 ASP B CA 1
ATOM 718 C C . ASP B 2 110 ? 196.711 -6.055 59.639 1.00 63.58 92 ASP B C 1
ATOM 719 O O . ASP B 2 110 ? 195.971 -6.093 60.626 1.00 63.46 92 ASP B O 1
ATOM 724 N N . TYR B 2 111 ? 196.337 -5.549 58.442 1.00 58.90 93 TYR B N 1
ATOM 725 C CA . TYR B 2 111 ? 195.036 -4.993 58.052 1.00 57.65 93 TYR B CA 1
ATOM 726 C C . TYR B 2 111 ? 194.669 -3.730 58.870 1.00 61.41 93 TYR B C 1
ATOM 727 O O . TYR B 2 111 ? 193.727 -3.731 59.666 1.00 61.26 93 TYR B O 1
ATOM 736 N N . ASP B 2 112 ? 195.441 -2.645 58.632 1.00 57.70 94 ASP B N 1
ATOM 737 C CA . ASP B 2 112 ? 195.298 -1.315 59.237 1.00 58.00 94 ASP B CA 1
ATOM 738 C C . ASP B 2 112 ? 195.533 -0.256 58.142 1.00 60.79 94 ASP B C 1
ATOM 739 O O . ASP B 2 112 ? 196.623 -0.196 57.567 1.00 60.67 94 ASP B O 1
ATOM 744 N N . TRP B 2 113 ? 194.489 0.539 57.831 1.00 56.17 95 TRP B N 1
ATOM 745 C CA . TRP B 2 113 ? 194.463 1.562 56.779 1.00 55.19 95 TRP B CA 1
ATOM 746 C C . TRP B 2 113 ? 194.839 2.987 57.258 1.00 59.68 95 TRP B C 1
ATOM 747 O O . TRP B 2 113 ? 194.009 3.658 57.882 1.00 59.86 95 TRP B O 1
ATOM 758 N N . PRO B 2 114 ? 196.041 3.501 56.897 1.00 56.16 96 PRO B N 1
ATOM 759 C CA . PRO B 2 114 ? 196.428 4.851 57.336 1.00 57.26 96 PRO B CA 1
ATOM 760 C C . PRO B 2 114 ? 196.260 5.952 56.270 1.00 60.39 96 PRO B C 1
ATOM 761 O O . PRO B 2 114 ? 196.836 7.032 56.426 1.00 61.41 96 PRO B O 1
ATOM 765 N N . PHE B 2 115 ? 195.476 5.695 55.199 1.00 54.96 97 PHE B N 1
ATOM 766 C CA . PHE B 2 115 ? 195.287 6.654 54.099 1.00 54.49 97 PHE B CA 1
ATOM 767 C C . PHE B 2 115 ? 193.957 7.444 54.145 1.00 59.09 97 PHE B C 1
ATOM 768 O O . PHE B 2 115 ? 193.645 8.174 53.197 1.00 58.84 97 PHE B O 1
ATOM 776 N N . GLY B 2 116 ? 193.211 7.316 55.241 1.00 56.09 98 GLY B N 1
ATOM 777 C CA . GLY B 2 116 ? 191.944 8.017 55.427 1.00 56.45 98 GLY B CA 1
ATOM 778 C C . GLY B 2 116 ? 190.745 7.343 54.790 1.00 59.47 98 GLY B C 1
ATOM 779 O O . GLY B 2 116 ? 190.892 6.350 54.070 1.00 57.59 98 GLY B O 1
ATOM 780 N N . THR B 2 117 ? 189.544 7.897 55.049 1.00 57.15 99 THR B N 1
ATOM 781 C CA . THR B 2 117 ? 188.265 7.377 54.553 1.00 56.30 99 THR B CA 1
ATOM 782 C C . THR B 2 117 ? 188.075 7.595 53.037 1.00 59.73 99 THR B C 1
ATOM 783 O O . THR B 2 117 ? 187.530 6.707 52.377 1.00 57.96 99 THR B O 1
ATOM 787 N N . PHE B 2 118 ? 188.516 8.754 52.493 1.00 57.48 100 PHE B N 1
ATOM 788 C CA . PHE B 2 118 ? 188.381 9.078 51.067 1.00 57.02 100 PHE B CA 1
ATOM 789 C C . PHE B 2 118 ? 189.146 8.104 50.174 1.00 59.52 100 PHE B C 1
ATOM 790 O O . PHE B 2 118 ? 188.589 7.632 49.180 1.00 58.25 100 PHE B O 1
ATOM 798 N N . PHE B 2 119 ? 190.410 7.800 50.530 1.00 55.97 101 PHE B N 1
ATOM 799 C CA . PHE B 2 119 ? 191.240 6.868 49.772 1.00 54.55 101 PHE B CA 1
ATOM 800 C C . PHE B 2 119 ? 190.778 5.425 49.936 1.00 57.04 101 PHE B C 1
ATOM 801 O O . PHE B 2 119 ? 190.924 4.650 48.998 1.00 55.53 101 PHE B O 1
ATOM 809 N N . CYS B 2 120 ? 190.170 5.082 51.094 1.00 53.88 102 CYS B N 1
ATOM 810 C CA . CYS B 2 120 ? 189.601 3.758 51.375 1.00 52.64 102 CYS B CA 1
ATOM 811 C C . CYS B 2 120 ? 188.392 3.543 50.458 1.00 54.92 102 CYS B C 1
ATOM 812 O O . CYS B 2 120 ? 188.250 2.466 49.879 1.00 53.17 102 CYS B O 1
ATOM 815 N N . LYS B 2 121 ? 187.561 4.596 50.294 1.00 51.90 103 LYS B N 1
ATOM 816 C CA . LYS B 2 121 ? 186.374 4.620 49.438 1.00 51.19 103 LYS B CA 1
ATOM 817 C C . LYS B 2 121 ? 186.752 4.478 47.963 1.00 54.10 103 LYS B C 1
ATOM 818 O O . LYS B 2 121 ? 186.155 3.660 47.266 1.00 52.87 103 LYS B O 1
ATOM 824 N N . LEU B 2 122 ? 187.750 5.262 47.501 1.00 50.88 104 LEU B N 1
ATOM 825 C CA . LEU B 2 122 ? 188.234 5.272 46.118 1.00 50.05 104 LEU B CA 1
ATOM 826 C C . LEU B 2 122 ? 189.000 3.996 45.741 1.00 52.71 104 LEU B C 1
ATOM 827 O O . LEU B 2 122 ? 188.791 3.478 44.643 1.00 51.66 104 LEU B O 1
ATOM 832 N N . SER B 2 123 ? 189.882 3.502 46.639 1.00 49.14 105 SER B N 1
ATOM 833 C CA . SER B 2 123 ? 190.701 2.300 46.426 1.00 48.12 105 SER B CA 1
ATOM 834 C C . SER B 2 123 ? 189.859 1.026 46.299 1.00 51.06 105 SER B C 1
ATOM 835 O O . SER B 2 123 ? 190.127 0.211 45.418 1.00 49.62 105 SER B O 1
ATOM 838 N N . SER B 2 124 ? 188.846 0.861 47.175 1.00 48.20 106 SER B N 1
ATOM 839 C CA . SER B 2 124 ? 187.944 -0.295 47.187 1.00 47.32 106 SER B CA 1
ATOM 840 C C . SER B 2 124 ? 186.988 -0.283 45.996 1.00 50.43 106 SER B C 1
ATOM 841 O O . SER B 2 124 ? 186.641 -1.349 45.487 1.00 49.40 106 SER B O 1
ATOM 844 N N . TYR B 2 125 ? 186.564 0.923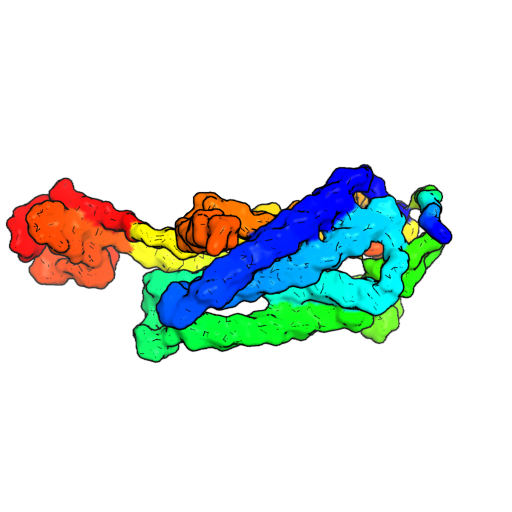 45.562 1.00 47.24 107 TYR B N 1
ATOM 845 C CA . TYR B 2 125 ? 185.673 1.144 44.420 1.00 46.91 107 TYR B CA 1
ATOM 846 C C . TYR B 2 125 ? 186.353 0.693 43.125 1.00 49.60 107 TYR B C 1
ATOM 847 O O . TYR B 2 125 ? 185.731 -0.007 42.328 1.00 48.81 107 TYR B O 1
ATOM 856 N N . LEU B 2 126 ? 187.645 1.047 42.950 1.00 45.66 108 LEU B N 1
ATOM 857 C CA . LEU B 2 126 ? 188.441 0.704 41.770 1.00 44.73 108 LEU B CA 1
ATOM 858 C C . LEU B 2 126 ? 188.797 -0.792 41.671 1.00 47.33 108 LEU B C 1
ATOM 859 O O . LEU B 2 126 ? 189.210 -1.231 40.599 1.00 46.50 108 LEU B O 1
ATOM 864 N N . ILE B 2 127 ? 188.616 -1.573 42.762 1.00 43.60 109 ILE B N 1
ATOM 865 C CA . ILE B 2 127 ? 188.841 -3.027 42.767 1.00 42.74 109 ILE B CA 1
ATOM 866 C C . ILE B 2 127 ? 187.673 -3.659 42.008 1.00 46.09 109 ILE B C 1
ATOM 867 O O . ILE B 2 127 ? 187.887 -4.437 41.075 1.00 45.43 109 ILE B O 1
ATOM 872 N N . PHE B 2 128 ? 186.438 -3.311 42.421 1.00 42.49 110 PHE B N 1
ATOM 873 C CA . PHE B 2 128 ? 185.204 -3.823 41.843 1.00 41.98 110 PHE B CA 1
ATOM 874 C C . PHE B 2 128 ? 184.931 -3.245 40.459 1.00 45.53 110 PHE B C 1
ATOM 875 O O . PHE B 2 128 ? 184.420 -3.979 39.616 1.00 45.00 110 PHE B O 1
ATOM 883 N N . VAL B 2 129 ? 185.342 -1.977 40.189 1.00 42.14 111 VAL B N 1
ATOM 884 C CA . VAL B 2 129 ? 185.221 -1.360 38.858 1.00 42.04 111 VAL B CA 1
ATOM 885 C C . VAL B 2 129 ? 186.045 -2.226 37.890 1.00 45.34 111 VAL B C 1
ATOM 886 O O . VAL B 2 129 ? 185.517 -2.655 36.865 1.00 44.78 111 VAL B O 1
ATOM 890 N N . ASN B 2 130 ? 187.301 -2.551 38.277 1.00 41.59 112 ASN B N 1
ATOM 891 C CA . ASN B 2 130 ? 188.216 -3.413 37.528 1.00 40.98 112 ASN B CA 1
ATOM 892 C C . ASN B 2 130 ? 187.633 -4.822 37.395 1.00 44.75 112 ASN B C 1
ATOM 893 O O . ASN B 2 130 ? 187.678 -5.380 36.304 1.00 44.38 112 ASN B O 1
ATOM 898 N N . MET B 2 131 ? 187.071 -5.377 38.493 1.00 41.21 113 MET B N 1
ATOM 899 C CA . MET B 2 131 ? 186.468 -6.715 38.535 1.00 40.84 113 MET B CA 1
ATOM 900 C C . MET B 2 131 ? 185.347 -6.861 37.503 1.00 44.28 113 MET B C 1
ATOM 901 O O . MET B 2 131 ? 185.310 -7.859 36.780 1.00 43.58 113 MET B O 1
ATOM 906 N N . TYR B 2 132 ? 184.454 -5.857 37.424 1.00 40.78 114 TYR B N 1
ATOM 907 C CA . TYR B 2 132 ? 183.336 -5.860 36.489 1.00 40.73 114 TYR B CA 1
ATOM 908 C C . TYR B 2 132 ? 183.772 -5.523 35.065 1.00 44.40 114 TYR B C 1
ATOM 909 O O . TYR B 2 132 ? 183.502 -6.314 34.163 1.00 43.94 114 TYR B O 1
ATOM 918 N N . ALA B 2 133 ? 184.480 -4.385 34.867 1.00 41.03 115 ALA B N 1
ATOM 919 C CA . ALA B 2 133 ? 184.960 -3.934 33.553 1.00 40.90 115 ALA B CA 1
ATOM 920 C C . ALA B 2 133 ? 185.827 -4.959 32.823 1.00 44.45 115 ALA B C 1
ATOM 921 O O . ALA B 2 133 ? 185.627 -5.148 31.625 1.00 44.46 115 ALA B O 1
ATOM 923 N N . SER B 2 134 ? 186.755 -5.642 33.535 1.00 40.44 116 SER B N 1
ATOM 924 C CA . SER B 2 134 ? 187.626 -6.662 32.936 1.00 40.03 116 SER B CA 1
ATOM 925 C C . SER B 2 134 ? 186.847 -7.907 32.500 1.00 43.66 116 SER B C 1
ATOM 926 O O . SER B 2 134 ? 187.154 -8.481 31.452 1.00 43.22 116 SER B O 1
ATOM 929 N N . ALA B 2 135 ? 185.841 -8.313 33.303 1.00 39.97 117 ALA B N 1
ATOM 930 C CA . ALA B 2 135 ? 184.977 -9.456 33.006 1.00 39.83 117 ALA B CA 1
ATOM 931 C C . ALA B 2 135 ? 184.036 -9.118 31.849 1.00 43.98 117 ALA B C 1
ATOM 932 O O . ALA B 2 135 ? 183.718 -10.001 31.051 1.00 43.76 117 ALA B O 1
ATOM 934 N N . PHE B 2 136 ? 183.606 -7.840 31.752 1.00 40.82 118 PHE B N 1
ATOM 935 C CA . PHE B 2 136 ? 182.721 -7.369 30.686 1.00 41.33 118 PHE B CA 1
ATOM 936 C C . PHE B 2 136 ? 183.477 -7.125 29.375 1.00 45.89 118 PHE B C 1
ATOM 937 O O . PHE B 2 136 ? 182.877 -7.221 28.302 1.00 45.88 118 PHE B O 1
ATOM 945 N N . CYS B 2 137 ? 184.792 -6.820 29.461 1.00 42.59 119 CYS B N 1
ATOM 946 C CA . CYS B 2 137 ? 185.661 -6.623 28.296 1.00 42.67 119 CYS B CA 1
ATOM 947 C C . CYS B 2 137 ? 185.924 -7.973 27.643 1.00 46.59 119 CYS B C 1
ATOM 948 O O . CYS B 2 137 ? 185.963 -8.064 26.415 1.00 46.61 119 CYS B O 1
ATOM 951 N N . LEU B 2 138 ? 186.074 -9.022 28.474 1.00 43.02 120 LEU B N 1
ATOM 952 C CA . LEU B 2 138 ? 186.303 -10.401 28.051 1.00 43.30 120 LEU B CA 1
ATOM 953 C C . LEU B 2 138 ? 185.071 -10.991 27.370 1.00 47.29 120 LEU B C 1
ATOM 954 O O . LEU B 2 138 ? 185.224 -11.706 26.375 1.00 47.16 120 LEU B O 1
ATOM 959 N N . THR B 2 139 ? 183.854 -10.669 27.880 1.00 43.56 121 THR B N 1
ATOM 960 C CA . THR B 2 139 ? 182.587 -11.102 27.271 1.00 43.88 121 THR B CA 1
ATOM 961 C C . THR B 2 139 ? 182.404 -10.381 25.942 1.00 47.56 121 THR B C 1
ATOM 962 O O . THR B 2 139 ? 181.923 -10.987 24.988 1.00 47.84 121 THR B O 1
ATOM 966 N N . GLY B 2 140 ? 182.813 -9.109 25.900 1.00 43.50 122 GLY B N 1
ATOM 967 C CA . GLY B 2 140 ? 182.779 -8.264 24.712 1.00 43.78 122 GLY B CA 1
ATOM 968 C C . GLY B 2 140 ? 183.660 -8.810 23.605 1.00 47.32 122 GLY B C 1
ATOM 969 O O . GLY B 2 140 ? 183.236 -8.850 22.449 1.00 47.57 122 GLY B O 1
ATOM 970 N N . LEU B 2 141 ? 184.881 -9.271 23.969 1.00 43.02 123 LEU B N 1
ATOM 971 C CA . LEU B 2 141 ? 185.857 -9.882 23.060 1.00 42.91 123 LEU B CA 1
ATOM 972 C C . LEU B 2 141 ? 185.329 -11.220 22.540 1.00 47.05 123 LEU B C 1
ATOM 973 O O . LEU B 2 141 ? 185.469 -11.513 21.351 1.00 47.42 123 LEU B O 1
ATOM 978 N N . SER B 2 142 ? 184.719 -12.023 23.438 1.00 43.21 124 SER B N 1
ATOM 979 C CA . SER B 2 142 ? 184.144 -13.335 23.136 1.00 43.37 124 SER B CA 1
ATOM 980 C C . SER B 2 142 ? 182.922 -13.221 22.226 1.00 47.66 124 SER B C 1
ATOM 981 O O . SER B 2 142 ? 182.787 -14.019 21.296 1.00 48.07 124 SER B O 1
ATOM 984 N N . PHE B 2 143 ? 182.046 -12.223 22.480 1.00 43.84 125 PHE B N 1
ATOM 985 C CA . PHE B 2 143 ? 180.842 -11.975 21.681 1.00 44.43 125 PHE B CA 1
ATOM 986 C C . PHE B 2 143 ? 181.192 -11.390 20.313 1.00 48.51 125 PHE B C 1
ATOM 987 O O . PHE B 2 143 ? 180.448 -11.604 19.354 1.00 49.18 125 PHE B O 1
ATOM 995 N N . ASP B 2 144 ? 182.335 -10.674 20.221 1.00 44.27 126 ASP B N 1
ATOM 996 C CA . ASP B 2 144 ? 182.845 -10.102 18.973 1.00 44.56 126 ASP B CA 1
ATOM 997 C C . ASP B 2 144 ? 183.299 -11.239 18.050 1.00 47.91 126 ASP B C 1
ATOM 998 O O . ASP B 2 144 ? 183.107 -11.146 16.839 1.00 48.34 126 ASP B O 1
ATOM 1003 N N . ARG B 2 145 ? 183.874 -12.319 18.633 1.00 43.39 127 ARG B N 1
ATOM 1004 C CA . ARG B 2 145 ? 184.300 -13.517 17.903 1.00 43.33 127 ARG B CA 1
ATOM 1005 C C . ARG B 2 145 ? 183.069 -14.304 17.465 1.00 48.11 127 ARG B C 1
ATOM 1006 O O . ARG B 2 145 ? 183.083 -14.883 16.381 1.00 48.63 127 ARG B O 1
ATOM 1014 N N . TYR B 2 146 ? 182.010 -14.326 18.311 1.00 44.65 128 TYR B N 1
ATOM 1015 C CA . TYR B 2 146 ? 180.746 -15.012 18.030 1.00 45.37 128 TYR B CA 1
ATOM 1016 C C . TYR B 2 146 ? 180.065 -14.412 16.800 1.00 50.29 128 TYR B C 1
ATOM 1017 O O . TYR B 2 146 ? 179.720 -15.154 15.882 1.00 51.04 128 TYR B O 1
ATOM 1026 N N . LEU B 2 147 ? 179.895 -13.072 16.777 1.00 46.60 129 LEU B N 1
ATOM 1027 C CA . LEU B 2 147 ? 179.268 -12.342 15.669 1.00 47.51 129 LEU B CA 1
ATOM 1028 C C . LEU B 2 147 ? 180.055 -12.467 14.360 1.00 52.15 129 LEU B C 1
ATOM 1029 O O . LEU B 2 147 ? 179.454 -12.400 13.289 1.00 52.91 129 LEU B O 1
ATOM 1034 N N . ALA B 2 148 ? 181.390 -12.643 14.451 1.00 48.24 130 ALA B N 1
ATOM 1035 C CA . ALA B 2 148 ? 182.289 -12.761 13.303 1.00 48.83 130 ALA B CA 1
ATOM 1036 C C . ALA B 2 148 ? 182.408 -14.185 12.744 1.00 53.98 130 ALA B C 1
ATOM 1037 O O . ALA B 2 148 ? 182.275 -14.367 11.533 1.00 54.67 130 ALA B O 1
ATOM 1039 N N . ILE B 2 149 ? 182.663 -15.185 13.613 1.00 50.46 131 ILE B N 1
ATOM 1040 C CA . ILE B 2 149 ? 182.841 -16.582 13.202 1.00 51.34 131 ILE B CA 1
ATOM 1041 C C . ILE B 2 149 ? 181.494 -17.264 12.875 1.00 57.53 131 ILE B C 1
ATOM 1042 O O . ILE B 2 149 ? 181.346 -17.794 11.772 1.00 58.23 131 ILE B O 1
ATOM 1047 N N . VAL B 2 150 ? 180.530 -17.250 13.818 1.00 55.01 132 VAL B N 1
ATOM 1048 C CA . VAL B 2 150 ? 179.219 -17.898 13.663 1.00 56.54 132 VAL B CA 1
ATOM 1049 C C . VAL B 2 150 ? 178.325 -17.177 12.643 1.00 63.39 132 VAL B C 1
ATOM 1050 O O . VAL B 2 150 ? 177.786 -17.838 11.750 1.00 64.67 132 VAL B O 1
ATOM 1054 N N . ARG B 2 151 ? 178.179 -15.836 12.773 1.00 60.61 133 ARG B N 1
ATOM 1055 C CA . ARG B 2 151 ? 177.338 -14.977 11.922 1.00 62.10 133 ARG B CA 1
ATOM 1056 C C . ARG B 2 151 ? 175.859 -15.441 11.937 1.00 69.26 133 ARG B C 1
ATOM 1057 O O . ARG B 2 151 ? 175.414 -16.081 10.978 1.00 70.27 133 ARG B O 1
ATOM 1065 N N . PRO B 2 152 ? 175.096 -15.185 13.033 1.00 67.05 134 PRO B N 1
ATOM 1066 C CA . PRO B 2 152 ? 173.697 -15.653 13.070 1.00 68.87 134 PRO B CA 1
ATOM 1067 C C . PRO B 2 152 ? 172.741 -14.834 12.205 1.00 76.15 134 PRO B C 1
ATOM 1068 O O . PRO B 2 152 ? 171.830 -15.399 11.599 1.00 77.63 134 PRO B O 1
ATOM 1072 N N . VAL B 2 153 ? 172.955 -13.507 12.148 1.00 73.53 135 VAL B N 1
ATOM 1073 C CA . VAL B 2 153 ? 172.163 -12.553 11.364 1.00 75.42 135 VAL B CA 1
ATOM 1074 C C . VAL B 2 153 ? 173.055 -12.053 10.209 1.00 80.38 135 VAL B C 1
ATOM 1075 O O . VAL B 2 153 ? 174.283 -12.127 10.313 1.00 78.62 135 VAL B O 1
ATOM 1079 N N . ALA B 2 154 ? 172.440 -11.557 9.113 1.00 79.46 136 ALA B N 1
ATOM 1080 C CA . ALA B 2 154 ? 173.141 -11.020 7.940 1.00 80.23 136 ALA B CA 1
ATOM 1081 C C . ALA B 2 154 ? 174.021 -9.810 8.302 1.00 83.86 136 ALA B C 1
ATOM 1082 O O . ALA B 2 154 ? 173.785 -9.161 9.326 1.00 82.88 136 ALA B O 1
ATOM 1084 N N . ASN B 2 155 ? 175.031 -9.513 7.459 1.00 80.84 137 ASN B N 1
ATOM 1085 C CA . ASN B 2 155 ? 175.998 -8.421 7.644 1.00 79.97 137 ASN B CA 1
ATOM 1086 C C . ASN B 2 155 ? 175.373 -7.010 7.751 1.00 84.89 137 ASN B C 1
ATOM 1087 O O . ASN B 2 155 ? 176.037 -6.095 8.245 1.00 83.65 137 ASN B O 1
ATOM 1092 N N . ALA B 2 156 ? 174.105 -6.846 7.313 1.00 83.33 138 ALA B N 1
ATOM 1093 C CA . ALA B 2 156 ? 173.367 -5.580 7.364 1.00 84.41 138 ALA B CA 1
ATOM 1094 C C . ALA B 2 156 ? 173.022 -5.168 8.803 1.00 87.12 138 ALA B C 1
ATOM 1095 O O . ALA B 2 156 ? 173.283 -4.024 9.182 1.00 86.79 138 ALA B O 1
ATOM 1097 N N . ARG B 2 157 ? 172.450 -6.097 9.601 1.00 82.59 139 ARG B N 1
ATOM 1098 C CA . ARG B 2 157 ? 172.070 -5.863 10.999 1.00 81.26 139 ARG B CA 1
ATOM 1099 C C . ARG B 2 157 ? 173.262 -6.058 11.943 1.00 81.97 139 ARG B C 1
ATOM 1100 O O . ARG B 2 157 ? 173.321 -5.393 12.980 1.00 80.83 139 ARG B O 1
ATOM 1108 N N . LEU B 2 158 ? 174.195 -6.976 11.585 1.00 76.84 140 LEU B N 1
ATOM 1109 C CA . LEU B 2 158 ? 175.399 -7.348 12.345 1.00 74.21 140 LEU B CA 1
ATOM 1110 C C . LEU B 2 158 ? 176.141 -6.149 12.953 1.00 75.83 140 LEU B C 1
ATOM 1111 O O . LEU B 2 158 ? 176.229 -6.067 14.180 1.00 74.27 140 LEU B O 1
ATOM 1116 N N . ARG B 2 159 ? 176.632 -5.216 12.098 1.00 71.99 141 ARG B N 1
ATOM 1117 C CA . ARG B 2 159 ? 177.352 -3.984 12.465 1.00 70.84 141 ARG B CA 1
ATOM 1118 C C . ARG B 2 159 ? 178.320 -4.199 13.641 1.00 70.81 141 ARG B C 1
ATOM 1119 O O . ARG B 2 159 ? 178.071 -3.725 14.752 1.00 69.79 141 ARG B O 1
ATOM 1127 N N . LEU B 2 160 ? 179.395 -4.968 13.389 1.00 65.00 142 LEU B N 1
ATOM 1128 C CA . LEU B 2 160 ? 180.420 -5.350 14.364 1.00 62.37 142 LEU B CA 1
ATOM 1129 C C . LEU B 2 160 ? 181.075 -4.161 15.083 1.00 64.11 142 LEU B C 1
ATOM 1130 O O . LEU B 2 160 ? 181.218 -4.208 16.307 1.00 62.33 142 LEU B O 1
ATOM 1135 N N . ARG B 2 161 ? 181.446 -3.103 14.335 1.00 60.71 143 ARG B N 1
ATOM 1136 C CA . ARG B 2 161 ? 182.060 -1.892 14.889 1.00 59.99 143 ARG B CA 1
ATOM 1137 C C . ARG B 2 161 ? 181.084 -1.094 15.759 1.00 63.49 143 ARG B C 1
ATOM 1138 O O . ARG B 2 161 ? 181.489 -0.573 16.798 1.00 62.29 143 ARG B O 1
ATOM 1146 N N . VAL B 2 162 ? 179.804 -1.011 15.337 1.00 60.89 144 VAL B N 1
ATOM 1147 C CA . VAL B 2 162 ? 178.727 -0.302 16.043 1.00 61.18 144 VAL B CA 1
ATOM 1148 C C . VAL B 2 162 ? 178.376 -1.048 17.343 1.00 63.29 144 VAL B C 1
ATOM 1149 O O . VAL B 2 162 ? 178.341 -0.425 18.405 1.00 62.28 144 VAL B O 1
ATOM 1153 N N . SER B 2 163 ? 178.156 -2.384 17.255 1.00 59.10 145 SER B N 1
ATOM 1154 C CA . SER B 2 163 ? 177.838 -3.266 18.387 1.00 57.62 145 SER B CA 1
ATOM 1155 C C . SER B 2 163 ? 178.937 -3.226 19.452 1.00 59.52 145 SER B C 1
ATOM 1156 O O . SER B 2 163 ? 178.631 -3.256 20.644 1.00 58.69 145 SER B O 1
ATOM 1159 N N . GLY B 2 164 ? 180.190 -3.138 19.004 1.00 55.00 146 GLY B N 1
ATOM 1160 C CA . GLY B 2 164 ? 181.361 -3.033 19.865 1.00 53.30 146 GLY B CA 1
ATOM 1161 C C . GLY B 2 164 ? 181.437 -1.685 20.554 1.00 56.86 146 GLY B C 1
ATOM 1162 O O . GLY B 2 164 ? 181.811 -1.616 21.725 1.00 55.57 146 GLY B O 1
ATOM 1163 N N . ALA B 2 165 ? 181.058 -0.606 19.833 1.00 54.53 147 ALA B N 1
ATOM 1164 C CA . ALA B 2 165 ? 181.044 0.771 20.340 1.00 54.97 147 ALA B CA 1
ATOM 1165 C C . ALA B 2 165 ? 179.916 1.005 21.349 1.00 59.08 147 ALA B C 1
ATOM 1166 O O . ALA B 2 165 ? 180.073 1.827 22.253 1.00 58.52 147 ALA B O 1
ATOM 1168 N N . VAL B 2 166 ? 178.778 0.300 21.183 1.00 56.24 148 VAL B N 1
ATOM 1169 C CA . VAL B 2 166 ? 177.615 0.397 22.073 1.00 56.51 148 VAL B CA 1
ATOM 1170 C C . VAL B 2 166 ? 177.897 -0.374 23.372 1.00 58.78 148 VAL B C 1
ATOM 1171 O O . VAL B 2 166 ? 177.714 0.186 24.455 1.00 58.47 148 VAL B O 1
ATOM 1175 N N . ALA B 2 167 ? 178.368 -1.638 23.257 1.00 54.03 149 ALA B N 1
ATOM 1176 C CA . ALA B 2 167 ? 178.694 -2.514 24.391 1.00 52.34 149 ALA B CA 1
ATOM 1177 C C . ALA B 2 167 ? 179.817 -1.976 25.281 1.00 54.92 149 ALA B C 1
ATOM 1178 O O . ALA B 2 167 ? 179.774 -2.202 26.492 1.00 53.90 149 ALA B O 1
ATOM 1180 N N . THR B 2 168 ? 180.809 -1.263 24.694 1.00 51.30 150 THR B N 1
ATOM 1181 C CA . THR B 2 168 ? 181.924 -0.678 25.451 1.00 50.39 150 THR B CA 1
ATOM 1182 C C . THR B 2 168 ? 181.435 0.487 26.330 1.00 53.94 150 THR B C 1
ATOM 1183 O O . THR B 2 168 ? 181.968 0.688 27.420 1.00 52.93 150 THR B O 1
ATOM 1187 N N . ALA B 2 169 ? 180.405 1.224 25.866 1.00 51.16 151 ALA B N 1
ATOM 1188 C CA . ALA B 2 169 ? 179.802 2.337 26.597 1.00 51.59 151 ALA B CA 1
ATOM 1189 C C . ALA B 2 169 ? 178.932 1.798 27.734 1.00 54.25 151 ALA B C 1
ATOM 1190 O O . ALA B 2 169 ? 178.984 2.332 28.840 1.00 53.75 151 ALA B O 1
ATOM 1192 N N . VAL B 2 170 ? 178.166 0.718 27.464 1.00 50.10 152 VAL B N 1
ATOM 1193 C CA . VAL B 2 170 ? 177.274 0.050 28.419 1.00 49.53 152 VAL B CA 1
ATOM 1194 C C . VAL B 2 170 ? 178.067 -0.618 29.557 1.00 51.32 152 VAL B C 1
ATOM 1195 O O . VAL B 2 170 ? 177.666 -0.485 30.715 1.00 50.96 152 VAL B O 1
ATOM 1199 N N . LEU B 2 171 ? 179.195 -1.303 29.238 1.00 46.27 153 LEU B N 1
ATOM 1200 C CA . LEU B 2 171 ? 180.018 -1.982 30.248 1.00 44.70 153 LEU B CA 1
ATOM 1201 C C . LEU B 2 171 ? 180.659 -1.006 31.244 1.00 48.67 153 LEU B C 1
ATOM 1202 O O . LEU B 2 171 ? 180.796 -1.360 32.415 1.00 47.52 153 LEU B O 1
ATOM 1207 N N . TRP B 2 172 ? 181.035 0.209 30.791 1.00 46.25 154 TRP B N 1
ATOM 1208 C CA . TRP B 2 172 ? 181.614 1.231 31.667 1.00 46.47 154 TRP B CA 1
ATOM 1209 C C . TRP B 2 172 ? 180.552 1.873 32.563 1.00 51.42 154 TRP B C 1
ATOM 1210 O O . TRP B 2 172 ? 180.875 2.302 33.670 1.00 51.01 154 TRP B O 1
ATOM 1221 N N . VAL B 2 173 ? 179.288 1.916 32.091 1.00 48.79 155 VAL B N 1
ATOM 1222 C CA . VAL B 2 173 ? 178.140 2.438 32.837 1.00 49.60 155 VAL B CA 1
ATOM 1223 C C . VAL B 2 173 ? 177.723 1.376 33.875 1.00 52.56 155 VAL B C 1
ATOM 1224 O O . VAL B 2 173 ? 177.466 1.723 35.030 1.00 52.45 155 VAL B O 1
ATOM 1228 N N . LEU B 2 174 ? 177.702 0.085 33.464 1.00 48.21 156 LEU B N 1
ATOM 1229 C CA . LEU B 2 174 ? 177.358 -1.056 34.317 1.00 47.41 156 LEU B CA 1
ATOM 1230 C C . LEU B 2 174 ? 178.361 -1.246 35.453 1.00 50.08 156 LEU B C 1
ATOM 1231 O O . LEU B 2 174 ? 177.940 -1.353 36.603 1.00 49.85 156 LEU B O 1
ATOM 1236 N N . ALA B 2 175 ? 179.679 -1.272 35.133 1.00 45.48 157 ALA B N 1
ATOM 1237 C CA . ALA B 2 175 ? 180.766 -1.435 36.107 1.00 44.41 157 ALA B CA 1
ATOM 1238 C C . ALA B 2 175 ? 180.781 -0.323 37.155 1.00 48.94 157 ALA B C 1
ATOM 1239 O O . ALA B 2 175 ? 180.995 -0.613 38.330 1.00 48.48 157 ALA B O 1
ATOM 1241 N N . ALA B 2 176 ? 180.529 0.936 36.737 1.00 46.29 158 ALA B N 1
ATOM 1242 C CA . ALA B 2 176 ? 180.490 2.097 37.630 1.00 46.89 158 ALA B CA 1
ATOM 1243 C C . ALA B 2 176 ? 179.282 2.053 38.570 1.00 51.28 158 ALA B C 1
ATOM 1244 O O . ALA B 2 176 ? 179.414 2.423 39.737 1.00 51.00 158 ALA B O 1
ATOM 1246 N N . LEU B 2 177 ? 178.117 1.587 38.068 1.00 48.27 159 LEU B N 1
ATOM 1247 C CA . LEU B 2 177 ? 176.879 1.471 38.844 1.00 48.94 159 LE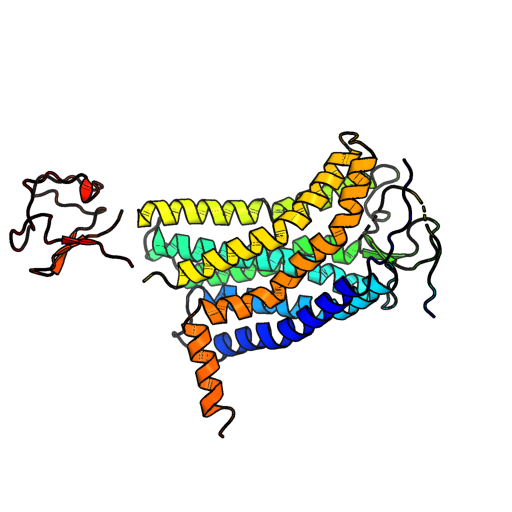U B CA 1
ATOM 1248 C C . LEU B 2 177 ? 176.876 0.271 39.790 1.00 52.25 159 LEU B C 1
ATOM 1249 O O . LEU B 2 177 ? 176.406 0.401 40.920 1.00 52.53 159 LEU B O 1
ATOM 1254 N N . LEU B 2 178 ? 177.395 -0.890 39.335 1.00 47.84 160 LEU B N 1
ATOM 1255 C CA . LEU B 2 178 ? 177.468 -2.116 40.140 1.00 47.16 160 LEU B CA 1
ATOM 1256 C C . LEU B 2 178 ? 178.503 -2.014 41.267 1.00 50.82 160 LEU B C 1
ATOM 1257 O O . LEU B 2 178 ? 178.381 -2.721 42.269 1.00 50.43 160 LEU B O 1
ATOM 1262 N N . ALA B 2 179 ? 179.509 -1.131 41.107 1.00 47.36 161 ALA B N 1
ATOM 1263 C CA . ALA B 2 179 ? 180.551 -0.898 42.108 1.00 46.95 161 ALA B CA 1
ATOM 1264 C C . ALA B 2 179 ? 180.212 0.267 43.049 1.00 51.98 161 ALA B C 1
ATOM 1265 O O . ALA B 2 179 ? 180.936 0.483 44.023 1.00 51.63 161 ALA B O 1
ATOM 1267 N N . MET B 2 180 ? 179.100 0.994 42.781 1.00 49.69 162 MET B N 1
ATOM 1268 C CA . MET B 2 180 ? 178.635 2.109 43.616 1.00 51.00 162 MET B CA 1
ATOM 1269 C C . MET B 2 180 ? 178.319 1.707 45.075 1.00 55.23 162 MET B C 1
ATOM 1270 O O . MET B 2 180 ? 178.716 2.475 45.953 1.00 55.44 162 MET B O 1
ATOM 1275 N N . PRO B 2 181 ? 177.694 0.532 45.400 1.00 51.55 163 PRO B N 1
ATOM 1276 C CA . PRO B 2 181 ? 177.475 0.195 46.822 1.00 51.80 163 PRO B CA 1
ATOM 1277 C C . PRO B 2 181 ? 178.769 0.068 47.631 1.00 54.72 163 PRO B C 1
ATOM 1278 O O . PRO B 2 181 ? 178.731 0.226 48.847 1.00 54.98 163 PRO B O 1
ATOM 1282 N N . VAL B 2 182 ? 179.910 -0.184 46.952 1.00 50.04 164 VAL B N 1
ATOM 1283 C CA . VAL B 2 182 ? 181.238 -0.276 47.572 1.00 49.31 164 VAL B CA 1
ATOM 1284 C C . VAL B 2 182 ? 181.715 1.146 47.918 1.00 54.28 164 VAL B C 1
ATOM 1285 O O . VAL B 2 182 ? 182.266 1.353 48.995 1.00 54.19 164 VAL B O 1
ATOM 1289 N N . MET B 2 183 ? 181.463 2.124 47.024 1.00 51.56 165 MET B N 1
ATOM 1290 C CA . MET B 2 183 ? 181.821 3.534 47.216 1.00 52.45 165 MET B CA 1
ATOM 1291 C C . MET B 2 183 ? 181.104 4.145 48.437 1.00 57.05 165 MET B C 1
ATOM 1292 O O . MET B 2 183 ? 181.721 4.906 49.181 1.00 57.23 165 MET B O 1
ATOM 1297 N N . VAL B 2 184 ? 179.821 3.789 48.644 1.00 53.85 166 VAL B N 1
ATOM 1298 C CA . VAL B 2 184 ? 178.976 4.304 49.728 1.00 55.14 166 VAL B CA 1
ATOM 1299 C C . VAL B 2 184 ? 179.238 3.597 51.077 1.00 59.28 166 VAL B C 1
ATOM 1300 O O . VAL B 2 184 ? 179.509 4.276 52.070 1.00 59.72 166 VAL B O 1
ATOM 1304 N N . LEU B 2 185 ? 179.143 2.252 51.109 1.00 55.20 167 LEU B N 1
ATOM 1305 C CA . LEU B 2 185 ? 179.283 1.434 52.322 1.00 55.14 167 LEU B CA 1
ATOM 1306 C C . LEU B 2 185 ? 180.690 1.390 52.943 1.00 58.90 167 LEU B C 1
ATOM 1307 O O . LEU B 2 185 ? 180.788 1.179 54.154 1.00 59.15 167 LEU B O 1
ATOM 1312 N N . ARG B 2 186 ? 181.766 1.573 52.148 1.00 54.87 168 ARG B N 1
ATOM 1313 C CA . ARG B 2 186 ? 183.134 1.536 52.686 1.00 54.60 168 ARG B CA 1
ATOM 1314 C C . ARG B 2 186 ? 183.488 2.781 53.492 1.00 60.61 168 ARG B C 1
ATOM 1315 O O . ARG B 2 186 ? 183.236 3.896 53.038 1.00 60.65 168 ARG B O 1
ATOM 1323 N N . THR B 2 187 ? 184.055 2.575 54.697 1.00 58.68 169 THR B N 1
ATOM 1324 C CA . THR B 2 187 ? 184.498 3.614 55.643 1.00 60.35 169 THR B CA 1
ATOM 1325 C C . THR B 2 187 ? 185.663 3.096 56.492 1.00 65.26 169 THR B C 1
ATOM 1326 O O . THR B 2 187 ? 185.837 1.881 56.628 1.00 64.00 169 THR B O 1
ATOM 1330 N N . THR B 2 188 ? 186.440 4.020 57.085 1.00 63.66 170 THR B N 1
ATOM 1331 C CA . THR B 2 188 ? 187.541 3.676 57.983 1.00 64.17 170 THR B CA 1
ATOM 1332 C C . THR B 2 188 ? 186.999 3.695 59.406 1.00 70.34 170 THR B C 1
ATOM 1333 O O . THR B 2 188 ? 186.596 4.750 59.906 1.00 71.42 170 THR B O 1
ATOM 1337 N N . GLY B 2 189 ? 186.943 2.519 60.018 1.00 67.14 171 GLY B N 1
ATOM 1338 C CA . GLY B 2 189 ? 186.432 2.354 61.371 1.00 68.41 171 GLY B CA 1
ATOM 1339 C C . GLY B 2 189 ? 187.126 1.270 62.163 1.00 73.14 171 GLY B C 1
ATOM 1340 O O . GLY B 2 189 ? 187.964 0.532 61.633 1.00 71.61 171 GLY B O 1
ATOM 1341 N N . ASP B 2 190 ? 186.767 1.177 63.449 1.00 71.87 172 ASP B N 1
ATOM 1342 C CA . ASP B 2 190 ? 187.313 0.205 64.388 1.00 72.49 172 ASP B CA 1
ATOM 1343 C C . ASP B 2 190 ? 186.371 -1.002 64.474 1.00 75.98 172 ASP B C 1
ATOM 1344 O O . ASP B 2 190 ? 185.499 -1.055 65.349 1.00 76.59 172 ASP B O 1
ATOM 1349 N N . LEU B 2 191 ? 186.525 -1.951 63.523 1.00 71.13 173 LEU B N 1
ATOM 1350 C CA . LEU B 2 191 ? 185.726 -3.178 63.433 1.00 70.56 173 LEU B CA 1
ATOM 1351 C C . LEU B 2 191 ? 186.009 -4.049 64.659 1.00 75.45 173 LEU B C 1
ATOM 1352 O O . LEU B 2 191 ? 187.160 -4.422 64.899 1.00 75.27 173 LEU B O 1
ATOM 1357 N N . GLU B 2 192 ? 184.951 -4.302 65.464 1.00 72.87 174 GLU B N 1
ATOM 1358 C CA . GLU B 2 192 ? 184.965 -5.017 66.751 1.00 74.04 174 GLU B CA 1
ATOM 1359 C C . GLU B 2 192 ? 185.759 -4.227 67.818 1.00 78.65 174 GLU B C 1
ATOM 1360 O O . GLU B 2 192 ? 185.870 -3.002 67.698 1.00 78.33 174 GLU B O 1
ATOM 1366 N N . ASN B 2 193 ? 186.284 -4.904 68.861 1.00 75.91 175 ASN B N 1
ATOM 1367 C CA . ASN B 2 193 ? 187.047 -4.249 69.930 1.00 76.83 175 ASN B CA 1
ATOM 1368 C C . ASN B 2 193 ? 188.574 -4.295 69.692 1.00 79.41 175 ASN B C 1
ATOM 1369 O O . ASN B 2 193 ? 189.359 -4.134 70.635 1.00 80.32 175 ASN B O 1
ATOM 1371 N N . THR B 2 194 ? 188.985 -4.476 68.420 1.00 73.46 176 THR B N 1
ATOM 1372 C CA . THR B 2 194 ? 190.389 -4.536 68.004 1.00 72.61 176 THR B CA 1
ATOM 1373 C C . THR B 2 194 ? 190.870 -3.125 67.655 1.00 75.35 176 THR B C 1
ATOM 1374 O O . THR B 2 194 ? 190.288 -2.482 66.781 1.00 73.97 176 THR B O 1
ATOM 1378 N N . ASN B 2 195 ? 191.932 -2.653 68.336 1.00 72.44 177 ASN B N 1
ATOM 1379 C CA . ASN B 2 195 ? 192.515 -1.315 68.179 1.00 72.27 177 ASN B CA 1
ATOM 1380 C C . ASN B 2 195 ? 193.258 -1.129 66.836 1.00 73.95 177 ASN B C 1
ATOM 1381 O O . ASN B 2 195 ? 194.485 -0.989 66.804 1.00 74.03 177 ASN B O 1
ATOM 1386 N N . LYS B 2 196 ? 192.495 -1.113 65.728 1.00 68.37 178 LYS B N 1
ATOM 1387 C CA . LYS B 2 196 ? 193.007 -0.923 64.366 1.00 66.51 178 LYS B CA 1
ATOM 1388 C C . LYS B 2 196 ? 191.967 -0.281 63.447 1.00 68.62 178 LYS B C 1
ATOM 1389 O O . LYS B 2 196 ? 190.824 -0.742 63.385 1.00 67.67 178 LYS B O 1
ATOM 1395 N N . VAL B 2 197 ? 192.365 0.806 62.760 1.00 64.48 179 VAL B N 1
ATOM 1396 C CA . VAL B 2 197 ? 191.511 1.544 61.826 1.00 63.22 179 VAL B CA 1
ATOM 1397 C C . VAL B 2 197 ? 191.608 0.814 60.482 1.00 64.71 179 VAL B C 1
ATOM 1398 O O . VAL B 2 197 ? 192.602 0.964 59.775 1.00 64.11 179 VAL B O 1
ATOM 1402 N N . GLN B 2 198 ? 190.603 -0.018 6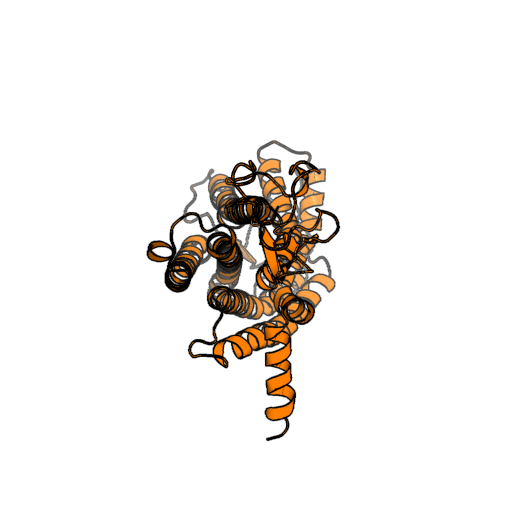0.164 1.00 59.64 180 GLN B N 1
ATOM 1403 C CA . GLN B 2 198 ? 190.600 -0.809 58.933 1.00 57.66 180 GLN B CA 1
ATOM 1404 C C . GLN B 2 198 ? 189.533 -0.370 57.919 1.00 59.73 180 GLN B C 1
ATOM 1405 O O . GLN B 2 198 ? 188.474 0.129 58.301 1.00 59.78 180 GLN B O 1
ATOM 1411 N N . CYS B 2 199 ? 189.841 -0.552 56.623 1.00 54.51 181 CYS B N 1
ATOM 1412 C CA . CYS B 2 199 ? 188.979 -0.217 55.489 1.00 53.23 181 CYS B CA 1
ATOM 1413 C C . CYS B 2 199 ? 188.034 -1.402 55.224 1.00 55.90 181 CYS B C 1
ATOM 1414 O O . CYS B 2 199 ? 188.449 -2.417 54.656 1.00 54.58 181 CYS B O 1
ATOM 1417 N N . TYR B 2 200 ? 186.774 -1.283 55.688 1.00 52.55 182 TYR B N 1
ATOM 1418 C CA . TYR B 2 200 ? 185.767 -2.342 55.574 1.00 51.76 182 TYR B CA 1
ATOM 1419 C C . TYR B 2 200 ? 184.397 -1.856 55.080 1.00 55.27 182 TYR B C 1
ATOM 1420 O O . TYR B 2 200 ? 184.134 -0.653 55.054 1.00 55.03 182 TYR B O 1
ATOM 1429 N N . MET B 2 201 ? 183.519 -2.814 54.726 1.00 51.80 183 MET B N 1
ATOM 1430 C CA . MET B 2 201 ? 182.148 -2.567 54.281 1.00 52.17 183 MET B CA 1
ATOM 1431 C C . MET B 2 201 ? 181.262 -2.380 55.517 1.00 58.38 183 MET B C 1
ATOM 1432 O O . MET B 2 201 ? 181.060 -3.329 56.280 1.00 58.24 183 MET B O 1
ATOM 1437 N N . ASP B 2 202 ? 180.765 -1.150 55.731 1.00 56.67 184 ASP B N 1
ATOM 1438 C CA . ASP B 2 202 ? 179.909 -0.824 56.872 1.00 58.33 184 ASP B CA 1
ATOM 1439 C C . ASP B 2 202 ? 178.432 -0.913 56.488 1.00 63.90 184 ASP B C 1
ATOM 1440 O O . ASP B 2 202 ? 177.930 -0.072 55.736 1.00 63.52 184 ASP B O 1
ATOM 1445 N N . TYR B 2 203 ? 177.746 -1.951 56.995 1.00 62.07 185 TYR B N 1
ATOM 1446 C CA . TYR B 2 203 ? 176.329 -2.187 56.719 1.00 63.21 185 TYR B CA 1
ATOM 1447 C C . TYR B 2 203 ? 175.386 -1.494 57.710 1.00 70.29 185 TYR B C 1
ATOM 1448 O O . TYR B 2 203 ? 174.177 -1.506 57.492 1.00 70.71 185 TYR B O 1
ATOM 1457 N N . SER B 2 204 ? 175.937 -0.837 58.755 1.00 68.74 186 SER B N 1
ATOM 1458 C CA . SER B 2 204 ? 175.181 -0.107 59.785 1.00 71.00 186 SER B CA 1
ATOM 1459 C C . SER B 2 204 ? 174.250 0.982 59.213 1.00 76.96 186 SER B C 1
ATOM 1460 O O . SER B 2 204 ? 173.288 1.376 59.877 1.00 78.41 186 SER B O 1
ATOM 1463 N N . MET B 2 205 ? 174.532 1.444 57.980 1.00 73.31 187 MET B N 1
ATOM 1464 C CA . MET B 2 205 ? 173.768 2.467 57.269 1.00 74.38 187 MET B CA 1
ATOM 1465 C C . MET B 2 205 ? 172.540 1.885 56.543 1.00 78.72 187 MET B C 1
ATOM 1466 O O . MET B 2 205 ? 171.453 2.460 56.643 1.00 79.90 187 MET B O 1
ATOM 1471 N N . VAL B 2 206 ? 172.716 0.761 55.808 1.00 73.90 188 VAL B N 1
ATOM 1472 C CA . VAL B 2 206 ? 171.650 0.119 55.024 1.00 73.86 188 VAL B CA 1
ATOM 1473 C C . VAL B 2 206 ? 170.903 -0.981 55.806 1.00 78.34 188 VAL B C 1
ATOM 1474 O O . VAL B 2 206 ? 169.671 -0.965 55.836 1.00 79.28 188 VAL B O 1
ATOM 1478 N N . ALA B 2 207 ? 171.642 -1.924 56.424 1.00 74.08 189 ALA B N 1
ATOM 1479 C CA . ALA B 2 207 ? 171.096 -3.043 57.199 1.00 74.55 189 ALA B CA 1
ATOM 1480 C C . ALA B 2 207 ? 170.465 -2.593 58.510 1.00 80.24 189 ALA B C 1
ATOM 1481 O O . ALA B 2 207 ? 170.796 -1.520 59.023 1.00 80.47 189 ALA B O 1
ATOM 1483 N N . THR B 2 208 ? 169.577 -3.435 59.069 1.00 77.73 190 THR B N 1
ATOM 1484 C CA . THR B 2 208 ? 168.909 -3.176 60.345 1.00 79.37 190 THR B CA 1
ATOM 1485 C C . THR B 2 208 ? 169.831 -3.620 61.505 1.00 82.95 190 THR B C 1
ATOM 1486 O O . THR B 2 208 ? 171.043 -3.400 61.429 1.00 81.07 190 THR B O 1
ATOM 1490 N N . VAL B 2 209 ? 169.274 -4.230 62.568 1.00 81.05 191 VAL B N 1
ATOM 1491 C CA . VAL B 2 209 ? 170.061 -4.688 63.719 1.00 81.03 191 VAL B CA 1
ATOM 1492 C C . VAL B 2 209 ? 170.546 -6.133 63.506 1.00 83.94 191 VAL B C 1
ATOM 1493 O O . VAL B 2 209 ? 171.710 -6.431 63.783 1.00 82.49 191 VAL B O 1
ATOM 1497 N N . SER B 2 210 ? 169.662 -7.013 62.992 1.00 80.98 192 SER B N 1
ATOM 1498 C CA . SER B 2 210 ? 169.972 -8.422 62.737 1.00 80.20 192 SER B CA 1
ATOM 1499 C C . SER B 2 210 ? 170.374 -8.727 61.292 1.00 82.27 192 SER B C 1
ATOM 1500 O O . SER B 2 210 ? 171.229 -9.587 61.080 1.00 80.88 192 SER B O 1
ATOM 1503 N N . SER B 2 211 ? 169.765 -8.033 60.304 1.00 78.45 193 SER B N 1
ATOM 1504 C CA . SER B 2 211 ? 170.013 -8.250 58.872 1.00 76.62 193 SER B CA 1
ATOM 1505 C C . SER B 2 211 ? 171.397 -7.751 58.371 1.00 77.75 193 SER B C 1
ATOM 1506 O O . SER B 2 211 ? 171.525 -7.365 57.206 1.00 76.25 193 SER B O 1
ATOM 1509 N N . GLU B 2 212 ? 172.430 -7.813 59.237 1.00 73.55 194 GLU B N 1
ATOM 1510 C CA . GLU B 2 212 ? 173.810 -7.417 58.935 1.00 71.64 194 GLU B CA 1
ATOM 1511 C C . GLU B 2 212 ? 174.442 -8.420 57.958 1.00 73.15 194 GLU B C 1
ATOM 1512 O O . GLU B 2 212 ? 175.098 -8.012 56.996 1.00 71.21 194 GLU B O 1
ATOM 1518 N N . TRP B 2 213 ? 174.226 -9.730 58.208 1.00 69.55 195 TRP B N 1
ATOM 1519 C CA . TRP B 2 213 ? 174.714 -10.839 57.384 1.00 67.95 195 TRP B CA 1
ATOM 1520 C C . TRP B 2 213 ? 173.980 -10.899 56.042 1.00 69.83 195 TRP B C 1
ATOM 1521 O O . TRP B 2 213 ? 174.580 -11.288 55.039 1.00 68.05 195 TRP B O 1
ATOM 1532 N N . ALA B 2 214 ? 172.679 -10.523 56.038 1.00 66.54 196 ALA B N 1
ATOM 1533 C CA . ALA B 2 214 ? 171.788 -10.515 54.875 1.00 65.88 196 ALA B CA 1
ATOM 1534 C C . ALA B 2 214 ? 172.288 -9.603 53.757 1.00 67.20 196 ALA B C 1
ATOM 1535 O O . ALA B 2 214 ? 172.165 -9.959 52.585 1.00 65.80 196 ALA B O 1
ATOM 1537 N N . TRP B 2 215 ? 172.856 -8.436 54.119 1.00 62.94 197 TRP B N 1
ATOM 1538 C CA . TRP B 2 215 ? 173.399 -7.475 53.162 1.00 61.42 197 TRP B CA 1
ATOM 1539 C C . TRP B 2 215 ? 174.781 -7.880 52.653 1.00 63.49 197 TRP B C 1
ATOM 1540 O O . TRP B 2 215 ? 175.132 -7.537 51.524 1.00 62.19 197 TRP B O 1
ATOM 1551 N N . GLU B 2 216 ? 175.553 -8.627 53.468 1.00 59.74 198 GLU B N 1
ATOM 1552 C CA . GLU B 2 216 ? 176.870 -9.132 53.075 1.00 58.23 198 GLU B CA 1
ATOM 1553 C C . GLU B 2 216 ? 176.683 -10.326 52.133 1.00 61.18 198 GLU B C 1
ATOM 1554 O O . GLU B 2 216 ? 177.396 -10.424 51.135 1.00 59.33 198 GLU B O 1
ATOM 1560 N N . VAL B 2 217 ? 175.707 -11.209 52.436 1.00 58.84 199 VAL B N 1
ATOM 1561 C CA . VAL B 2 217 ? 175.392 -12.370 51.603 1.00 58.62 199 VAL B CA 1
ATOM 1562 C C . VAL B 2 217 ? 174.633 -11.927 50.329 1.00 61.81 199 VAL B C 1
ATOM 1563 O O . VAL B 2 217 ? 174.787 -12.553 49.285 1.00 60.86 199 VAL B O 1
ATOM 1567 N N . GLY B 2 218 ? 173.871 -10.835 50.428 1.00 58.58 200 GLY B N 1
ATOM 1568 C CA . GLY B 2 218 ? 173.107 -10.272 49.319 1.00 58.25 200 GLY B CA 1
ATOM 1569 C C . GLY B 2 218 ? 173.987 -9.625 48.271 1.00 60.51 200 GLY B C 1
ATOM 1570 O O . GLY B 2 218 ? 173.933 -10.003 47.096 1.00 59.57 200 GLY B O 1
ATOM 1571 N N . LEU B 2 219 ? 174.818 -8.656 48.696 1.00 56.33 201 LEU B N 1
ATOM 1572 C CA . LEU B 2 219 ? 175.742 -7.940 47.811 1.00 54.89 201 LEU B CA 1
ATOM 1573 C C . LEU B 2 219 ? 176.950 -8.794 47.414 1.00 57.50 201 LEU B C 1
ATOM 1574 O O . LEU B 2 219 ? 177.541 -8.550 46.364 1.00 56.42 201 LEU B O 1
ATOM 1579 N N . GLY B 2 220 ? 177.297 -9.775 48.249 1.00 53.93 202 GLY B N 1
ATOM 1580 C CA . GLY B 2 220 ? 178.412 -10.689 48.020 1.00 52.89 202 GLY B CA 1
ATOM 1581 C C . GLY B 2 220 ? 178.144 -11.711 46.935 1.00 56.57 202 GLY B C 1
ATOM 1582 O O . GLY B 2 220 ? 179.000 -11.927 46.074 1.00 55.61 202 GLY B O 1
ATOM 1583 N N . VAL B 2 221 ? 176.954 -12.352 46.973 1.00 53.91 203 VAL B N 1
ATOM 1584 C CA . VAL B 2 221 ? 176.526 -13.355 45.987 1.00 53.77 203 VAL B CA 1
ATOM 1585 C C . VAL B 2 221 ? 176.321 -12.696 44.613 1.00 56.80 203 VAL B C 1
ATOM 1586 O O . VAL B 2 221 ? 176.838 -13.206 43.616 1.00 55.84 203 VAL B O 1
ATOM 1590 N N . SER B 2 222 ? 175.623 -11.539 44.576 1.00 53.37 204 SER B N 1
ATOM 1591 C CA . SER B 2 222 ? 175.369 -10.773 43.352 1.00 52.78 204 SER B CA 1
ATOM 1592 C C . SER B 2 222 ? 176.665 -10.269 42.704 1.00 54.83 204 SER B C 1
ATOM 1593 O O . SER B 2 222 ? 176.729 -10.189 41.479 1.00 54.09 204 SER B O 1
ATOM 1596 N N . SER B 2 223 ? 177.699 -9.965 43.525 1.00 50.43 205 SER B N 1
ATOM 1597 C CA . SER B 2 223 ? 179.021 -9.521 43.065 1.00 49.06 205 SER B CA 1
ATOM 1598 C C . SER B 2 223 ? 179.721 -10.646 42.297 1.00 51.67 205 SER B C 1
ATOM 1599 O O . SER B 2 223 ? 180.309 -10.390 41.250 1.00 50.42 205 SER B O 1
ATOM 1602 N N . THR B 2 224 ? 179.638 -11.889 42.815 1.00 48.35 206 THR B N 1
ATOM 1603 C CA . THR B 2 224 ? 180.213 -13.092 42.209 1.00 47.85 206 THR B CA 1
ATOM 1604 C C . THR B 2 224 ? 179.396 -13.495 40.966 1.00 51.33 206 THR B C 1
ATOM 1605 O O . THR B 2 224 ? 179.975 -13.943 39.976 1.00 50.40 206 THR B O 1
ATOM 1609 N N . THR B 2 225 ? 178.062 -13.309 41.017 1.00 48.37 207 THR B N 1
ATOM 1610 C CA . THR B 2 225 ? 177.142 -13.643 39.928 1.00 48.73 207 THR B CA 1
ATOM 1611 C C . THR B 2 225 ? 177.344 -12.717 38.714 1.00 52.06 207 THR B C 1
ATOM 1612 O O . THR B 2 225 ? 177.641 -13.212 37.631 1.00 51.10 207 THR B O 1
ATOM 1616 N N . VAL B 2 226 ? 177.214 -11.388 38.901 1.00 48.94 208 VAL B N 1
ATOM 1617 C CA . VAL B 2 226 ? 177.348 -10.405 37.820 1.00 48.59 208 VAL B CA 1
ATOM 1618 C C . VAL B 2 226 ? 178.829 -10.121 37.442 1.00 51.09 208 VAL B C 1
ATOM 1619 O O . VAL B 2 226 ? 179.086 -9.550 36.379 1.00 50.78 208 VAL B O 1
ATOM 1623 N N . GLY B 2 227 ? 179.768 -10.534 38.294 1.00 46.56 209 GLY B N 1
ATOM 1624 C CA . GLY B 2 227 ? 181.194 -10.310 38.077 1.00 45.41 209 GLY B CA 1
ATOM 1625 C C . GLY B 2 227 ? 182.027 -11.510 37.670 1.00 48.61 209 GLY B C 1
ATOM 1626 O O . GLY B 2 227 ? 183.179 -11.330 37.263 1.00 47.61 209 GLY B O 1
ATOM 1627 N N . PHE B 2 228 ? 181.479 -12.742 37.790 1.00 45.52 210 PHE B N 1
ATOM 1628 C CA . PHE B 2 228 ? 182.209 -13.960 37.424 1.00 45.23 210 PHE B CA 1
ATOM 1629 C C . PHE B 2 228 ? 181.326 -15.074 36.851 1.00 49.84 210 PHE B C 1
ATOM 1630 O O . PHE B 2 228 ? 181.663 -15.590 35.791 1.00 49.75 210 PHE B O 1
ATOM 1638 N N . VAL B 2 229 ? 180.229 -15.459 37.541 1.00 46.92 211 VAL B N 1
ATOM 1639 C CA . VAL B 2 229 ? 179.335 -16.550 37.115 1.00 47.55 211 VAL B CA 1
ATOM 1640 C C . VAL B 2 229 ? 178.675 -16.252 35.752 1.00 51.49 211 VAL B C 1
ATOM 1641 O O . VAL B 2 229 ? 178.918 -16.997 34.801 1.00 51.10 211 VAL B O 1
ATOM 1645 N N . VAL B 2 230 ? 177.862 -15.175 35.662 1.00 48.23 212 VAL B N 1
ATOM 1646 C CA . VAL B 2 230 ? 177.178 -14.748 34.433 1.00 48.39 212 VAL B CA 1
ATOM 1647 C C . VAL B 2 230 ? 178.213 -14.423 33.318 1.00 51.87 212 VAL B C 1
ATOM 1648 O O . VAL B 2 230 ? 178.074 -15.005 32.239 1.00 51.79 212 VAL B O 1
ATOM 1652 N N . PRO B 2 231 ? 179.286 -13.607 33.545 1.00 47.75 213 PRO B N 1
ATOM 1653 C CA . PRO B 2 231 ? 180.256 -13.366 32.460 1.00 46.97 213 PRO B CA 1
ATOM 1654 C C . PRO B 2 231 ? 180.950 -14.617 31.910 1.00 50.53 213 PRO B C 1
ATOM 1655 O O . PRO B 2 231 ? 181.003 -14.774 30.691 1.00 50.38 213 PRO B O 1
ATOM 1659 N N . PHE B 2 232 ? 181.452 -15.515 32.789 1.00 46.73 214 PHE B N 1
ATOM 1660 C CA . PHE B 2 232 ? 182.138 -16.749 32.378 1.00 46.68 214 PHE B CA 1
ATOM 1661 C C . PHE B 2 232 ? 181.223 -17.728 31.626 1.00 51.23 214 PHE B C 1
ATOM 1662 O O . PHE B 2 232 ? 181.706 -18.438 30.743 1.00 50.97 214 PHE B O 1
ATOM 1670 N N . THR B 2 233 ? 179.908 -17.742 31.947 1.00 48.28 215 THR B N 1
ATOM 1671 C CA . THR B 2 233 ? 178.929 -18.596 31.261 1.00 49.05 215 THR B CA 1
ATOM 1672 C C . THR B 2 233 ? 178.647 -18.081 29.847 1.00 52.26 215 THR B C 1
ATOM 1673 O O . THR B 2 233 ? 178.405 -18.891 28.951 1.00 52.87 215 THR B O 1
ATOM 1677 N N . ILE B 2 234 ? 178.703 -16.744 29.643 1.00 47.19 216 ILE B N 1
ATOM 1678 C CA . ILE B 2 234 ? 178.511 -16.112 28.331 1.00 46.72 216 ILE B CA 1
ATOM 1679 C C . ILE B 2 234 ? 179.729 -16.432 27.448 1.00 49.96 216 ILE B C 1
ATOM 1680 O O . ILE B 2 234 ? 179.552 -16.802 26.286 1.00 50.19 216 ILE B O 1
ATOM 1685 N N . MET B 2 235 ? 180.952 -16.340 28.023 1.00 45.38 217 MET B N 1
ATOM 1686 C CA . MET B 2 235 ? 182.227 -16.644 27.355 1.00 44.71 217 MET B CA 1
ATOM 1687 C C . MET B 2 235 ? 182.269 -18.102 26.872 1.00 49.37 217 MET B C 1
ATOM 1688 O O . MET B 2 235 ? 182.704 -18.354 25.747 1.00 49.31 217 MET B O 1
ATOM 1693 N N . LEU B 2 236 ? 181.794 -19.047 27.716 1.00 46.58 218 LEU B N 1
ATOM 1694 C CA . LEU B 2 236 ? 181.743 -20.482 27.418 1.00 47.49 218 LEU B CA 1
ATOM 1695 C C . LEU B 2 236 ? 180.714 -20.816 26.340 1.00 52.29 218 LEU B C 1
ATOM 1696 O O . LEU B 2 236 ? 181.014 -21.624 25.459 1.00 52.69 218 LEU B O 1
ATOM 1701 N N . THR B 2 237 ? 179.505 -20.210 26.410 1.00 48.97 219 THR B N 1
ATOM 1702 C CA . THR B 2 237 ? 178.442 -20.428 25.419 1.00 49.90 219 THR B CA 1
ATOM 1703 C C . THR B 2 237 ? 178.859 -19.878 24.059 1.00 53.45 219 THR B C 1
ATOM 1704 O O . THR B 2 237 ? 178.629 -20.541 23.049 1.00 54.07 219 THR B O 1
ATOM 1708 N N . CYS B 2 238 ? 179.527 -18.698 24.042 1.00 48.60 220 CYS B N 1
ATOM 1709 C CA . CYS B 2 238 ? 180.062 -18.072 22.829 1.00 48.15 220 CYS B CA 1
ATOM 1710 C C . CYS B 2 238 ? 181.085 -19.008 22.186 1.00 51.71 220 CYS B C 1
ATOM 1711 O O . CYS B 2 238 ? 181.028 -19.220 20.976 1.00 52.03 220 CYS B O 1
ATOM 1714 N N . TYR B 2 239 ? 181.974 -19.615 23.008 1.00 47.51 221 TYR B N 1
ATOM 1715 C CA . TYR B 2 239 ? 182.989 -20.562 22.545 1.00 47.64 221 TYR B CA 1
ATOM 1716 C C . TYR B 2 239 ? 182.380 -21.855 21.995 1.00 52.02 221 TYR B C 1
ATOM 1717 O O . TYR B 2 239 ? 182.911 -22.394 21.024 1.00 52.30 221 TYR B O 1
ATOM 1726 N N . PHE B 2 240 ? 181.269 -22.338 22.597 1.00 48.42 222 PHE B N 1
ATOM 1727 C CA . PHE B 2 240 ? 180.569 -23.548 22.151 1.00 49.40 222 PHE B CA 1
ATOM 1728 C C . PHE B 2 240 ? 180.003 -23.372 20.737 1.00 52.92 222 PHE B C 1
ATOM 1729 O O . PHE B 2 240 ? 180.121 -24.290 19.922 1.00 53.83 222 PHE B O 1
ATOM 1737 N N . PHE B 2 241 ? 179.400 -22.198 20.450 1.00 48.01 223 PHE B N 1
ATOM 1738 C CA . PHE B 2 241 ? 178.839 -21.881 19.135 1.00 48.24 223 PHE B CA 1
ATOM 1739 C C . PHE B 2 241 ? 179.933 -21.652 18.095 1.00 51.27 223 PHE B C 1
ATOM 1740 O O . PHE B 2 241 ? 179.753 -22.035 16.938 1.00 51.81 223 PHE B O 1
ATOM 1748 N N . ILE B 2 242 ? 181.066 -21.037 18.510 1.00 46.27 224 ILE B N 1
ATOM 1749 C CA . ILE B 2 242 ? 182.239 -20.780 17.664 1.00 45.81 224 ILE B CA 1
ATOM 1750 C C . ILE B 2 242 ? 182.861 -22.124 17.241 1.00 51.20 224 ILE B C 1
ATOM 1751 O O . ILE B 2 242 ? 183.160 -22.311 16.059 1.00 51.74 224 ILE B O 1
ATOM 1756 N N . ALA B 2 243 ? 182.999 -23.065 18.202 1.00 48.12 225 ALA B N 1
ATOM 1757 C CA . ALA B 2 243 ? 183.529 -24.413 17.973 1.00 49.24 225 ALA B CA 1
ATOM 1758 C C . ALA B 2 243 ? 182.608 -25.227 17.057 1.00 54.87 225 ALA B C 1
ATOM 1759 O O . ALA B 2 243 ? 183.104 -26.016 16.252 1.00 55.59 225 ALA B O 1
ATOM 1761 N N . GLN B 2 244 ? 181.276 -25.013 17.169 1.00 51.80 226 GLN B N 1
ATOM 1762 C CA . GLN B 2 244 ? 180.243 -25.684 16.373 1.00 53.45 226 GLN B CA 1
ATOM 1763 C C . GLN B 2 244 ? 180.368 -25.375 14.870 1.00 58.27 226 GLN B C 1
ATOM 1764 O O . GLN B 2 244 ? 180.141 -26.266 14.052 1.00 59.27 226 GLN B O 1
ATOM 1770 N N . THR B 2 245 ? 180.735 -24.124 14.516 1.00 54.37 227 THR B N 1
ATOM 1771 C CA . THR B 2 245 ? 180.917 -23.686 13.125 1.00 55.20 227 THR B CA 1
ATOM 1772 C C . THR B 2 245 ? 182.291 -24.080 12.571 1.00 59.93 227 THR B C 1
ATOM 1773 O O . THR B 2 245 ? 182.387 -24.450 11.399 1.00 60.74 227 THR B O 1
ATOM 1777 N N . ILE B 2 246 ? 183.344 -24.004 13.414 1.00 56.04 228 ILE B N 1
ATOM 1778 C CA . ILE B 2 246 ? 184.730 -24.357 13.071 1.00 56.45 228 ILE B CA 1
ATOM 1779 C C . ILE B 2 246 ? 184.872 -25.873 12.811 1.00 62.58 228 ILE B C 1
ATOM 1780 O O . ILE B 2 246 ? 185.675 -26.268 11.962 1.00 63.15 228 ILE B O 1
ATOM 1785 N N . ALA B 2 247 ? 184.059 -26.705 13.503 1.00 60.34 229 ALA B N 1
ATOM 1786 C CA . ALA B 2 247 ? 184.035 -28.169 13.368 1.00 62.21 229 ALA B CA 1
ATOM 1787 C C . ALA B 2 247 ? 183.826 -28.629 11.920 1.00 68.43 229 ALA B C 1
ATOM 1788 O O . ALA B 2 247 ? 184.408 -29.636 11.517 1.00 69.38 229 ALA B O 1
ATOM 1790 N N . MET B 2 248 ? 183.019 -27.878 11.138 1.00 55.51 1001 MET B N 1
ATOM 1791 C CA . MET B 2 248 ? 182.755 -28.157 9.723 1.00 55.36 1001 MET B CA 1
ATOM 1792 C C . MET B 2 248 ? 183.940 -27.611 8.915 1.00 58.63 1001 MET B C 1
ATOM 1793 O O . MET B 2 248 ? 183.870 -26.501 8.375 1.00 58.57 1001 MET B O 1
ATOM 1798 N N . LYS B 2 249 ? 185.044 -28.376 8.872 1.00 54.24 1002 LYS B N 1
ATOM 1799 C CA . LYS B 2 249 ? 186.267 -27.974 8.175 1.00 53.45 1002 LYS B CA 1
ATOM 1800 C C . LYS B 2 249 ? 186.126 -28.023 6.657 1.00 55.75 1002 LYS B C 1
ATOM 1801 O O . LYS B 2 249 ? 185.629 -29.014 6.116 1.00 55.21 1002 LYS B O 1
ATOM 1807 N N . LYS B 2 250 ? 186.548 -26.938 5.978 1.00 51.29 1003 LYS B N 1
ATOM 1808 C CA . LYS B 2 250 ? 186.527 -26.829 4.516 1.00 50.32 1003 LYS B CA 1
ATOM 1809 C C . LYS B 2 250 ? 187.717 -27.593 3.944 1.00 53.49 1003 LYS B C 1
ATOM 1810 O O . LYS B 2 250 ? 188.761 -27.681 4.595 1.00 52.83 1003 LYS B O 1
ATOM 1816 N N . TYR B 2 251 ? 187.562 -28.138 2.727 1.00 50.01 1004 TYR B N 1
ATOM 1817 C CA . TYR B 2 251 ? 188.617 -28.880 2.040 1.00 49.83 1004 TYR B CA 1
ATOM 1818 C C . TYR B 2 251 ? 188.868 -28.301 0.653 1.00 53.37 1004 TYR B C 1
ATOM 1819 O O . TYR B 2 251 ? 187.934 -28.177 -0.142 1.00 53.08 1004 TYR B O 1
ATOM 1828 N N . THR B 2 252 ? 190.126 -27.924 0.375 1.00 49.53 1005 THR B N 1
ATOM 1829 C CA . THR B 2 252 ? 190.526 -27.339 -0.907 1.00 48.87 1005 THR B CA 1
ATOM 1830 C C . THR B 2 252 ? 191.212 -28.369 -1.814 1.00 52.09 1005 THR B C 1
ATOM 1831 O O . THR B 2 252 ? 192.013 -29.180 -1.342 1.00 51.64 1005 THR B O 1
ATOM 1835 N N . CYS B 2 253 ? 190.879 -28.334 -3.117 1.00 48.54 1006 CYS B N 1
ATOM 1836 C CA . CYS B 2 253 ? 191.451 -29.218 -4.131 1.00 48.40 1006 CYS B CA 1
ATOM 1837 C C . CYS B 2 253 ? 192.838 -28.709 -4.513 1.00 52.50 1006 CYS B C 1
ATOM 1838 O O . CYS B 2 253 ? 192.983 -27.551 -4.908 1.00 51.94 1006 CYS B O 1
ATOM 1841 N N . THR B 2 254 ? 193.857 -29.569 -4.379 1.00 49.63 1007 THR B N 1
ATOM 1842 C CA . THR B 2 254 ? 195.251 -29.225 -4.684 1.00 49.96 1007 THR B CA 1
ATOM 1843 C C . THR B 2 254 ? 195.546 -29.202 -6.189 1.00 54.00 1007 THR B C 1
ATOM 1844 O O . THR B 2 254 ? 196.576 -28.662 -6.597 1.00 54.23 1007 THR B O 1
ATOM 1848 N N . VAL B 2 255 ? 194.641 -29.769 -7.009 1.00 50.09 1008 VAL B N 1
ATOM 1849 C CA . VAL B 2 255 ? 194.796 -29.855 -8.464 1.00 50.08 1008 VAL B CA 1
ATOM 1850 C C . VAL B 2 255 ? 194.267 -28.594 -9.177 1.00 53.87 1008 VAL B C 1
ATOM 1851 O O . VAL B 2 255 ? 195.018 -27.977 -9.938 1.00 53.86 1008 VAL B O 1
ATOM 1855 N N . CYS B 2 256 ? 192.988 -28.223 -8.947 1.00 49.94 1009 CYS B N 1
ATOM 1856 C CA . CYS B 2 256 ? 192.368 -27.062 -9.597 1.00 49.56 1009 CYS B CA 1
ATOM 1857 C C . CYS B 2 256 ? 192.221 -25.848 -8.675 1.00 53.36 1009 CYS B C 1
ATOM 1858 O O . CYS B 2 256 ? 192.483 -24.727 -9.109 1.00 53.35 1009 CYS B O 1
ATOM 1861 N N . GLY B 2 257 ? 191.794 -26.078 -7.435 1.00 49.56 1010 GLY B N 1
ATOM 1862 C CA . GLY B 2 257 ? 191.605 -25.018 -6.450 1.00 49.27 1010 GLY B CA 1
ATOM 1863 C C . GLY B 2 257 ? 190.199 -24.896 -5.898 1.00 53.12 1010 GLY B C 1
ATOM 1864 O O . GLY B 2 257 ? 189.910 -23.936 -5.177 1.00 53.06 1010 GLY B O 1
ATOM 1865 N N . TYR B 2 258 ? 189.314 -25.867 -6.229 1.00 49.42 1011 TYR B N 1
ATOM 1866 C CA . TYR B 2 258 ? 187.922 -25.909 -5.768 1.00 49.20 1011 TYR B CA 1
ATOM 1867 C C . TYR B 2 258 ? 187.864 -26.093 -4.255 1.00 52.85 1011 TYR B C 1
ATOM 1868 O O . TYR B 2 258 ? 188.472 -27.024 -3.725 1.00 52.10 1011 TYR B O 1
ATOM 1877 N N . ILE B 2 259 ? 187.121 -25.214 -3.572 1.00 49.93 1012 ILE B N 1
ATOM 1878 C CA . ILE B 2 259 ? 186.961 -25.280 -2.121 1.00 49.92 1012 ILE B CA 1
ATOM 1879 C C . ILE B 2 259 ? 185.594 -25.872 -1.793 1.00 54.07 1012 ILE B C 1
ATOM 1880 O O . ILE B 2 259 ? 184.565 -25.281 -2.133 1.00 53.98 1012 ILE B O 1
ATOM 1885 N N . TYR B 2 260 ? 185.589 -27.050 -1.149 1.00 50.50 1013 TYR B N 1
ATOM 1886 C CA . TYR B 2 260 ? 184.356 -27.696 -0.716 1.00 50.42 1013 TYR B CA 1
ATOM 1887 C C . TYR B 2 260 ? 183.945 -27.064 0.612 1.00 54.89 1013 TYR B C 1
ATOM 1888 O O . TYR B 2 260 ? 184.693 -27.147 1.589 1.00 54.26 1013 TYR B O 1
ATOM 1897 N N . ASN B 2 261 ? 182.768 -26.425 0.639 1.00 52.46 1014 ASN B N 1
ATOM 1898 C CA . ASN B 2 261 ? 182.229 -25.803 1.846 1.00 52.88 1014 ASN B CA 1
ATOM 1899 C C . ASN B 2 261 ? 181.126 -26.709 2.410 1.00 57.07 1014 ASN B C 1
ATOM 1900 O O . ASN B 2 261 ? 180.158 -26.976 1.694 1.00 56.61 1014 ASN B O 1
ATOM 1905 N N . PRO B 2 262 ? 181.248 -27.202 3.673 1.00 54.18 1015 PRO B N 1
ATOM 1906 C CA . PRO B 2 262 ? 180.192 -28.072 4.231 1.00 54.36 1015 PRO B CA 1
ATOM 1907 C C . PRO B 2 262 ? 178.808 -27.422 4.299 1.00 59.33 1015 PRO B C 1
ATOM 1908 O O . PRO B 2 262 ? 177.812 -28.134 4.213 1.00 59.18 1015 PRO B O 1
ATOM 1912 N N . GLU B 2 263 ? 178.749 -26.076 4.410 1.00 56.82 1016 GLU B N 1
ATOM 1913 C CA . GLU B 2 263 ? 177.511 -25.292 4.448 1.00 57.97 1016 GLU B CA 1
ATOM 1914 C C . GLU B 2 263 ? 176.743 -25.392 3.117 1.00 62.70 1016 GLU B C 1
ATOM 1915 O O . GLU B 2 263 ? 175.518 -25.525 3.131 1.00 63.13 1016 GLU B O 1
ATOM 1921 N N . ASP B 2 264 ? 177.467 -25.341 1.979 1.00 59.20 1017 ASP B N 1
ATOM 1922 C CA . ASP B 2 264 ? 176.895 -25.409 0.630 1.00 59.53 1017 ASP B CA 1
ATOM 1923 C C . ASP B 2 264 ? 176.775 -26.844 0.104 1.00 63.15 1017 ASP B C 1
ATOM 1924 O O . ASP B 2 264 ? 175.749 -27.196 -0.481 1.00 63.17 1017 ASP B O 1
ATOM 1929 N N . GLY B 2 265 ? 177.826 -27.639 0.298 1.00 59.13 1018 GLY B N 1
ATOM 1930 C CA . GLY B 2 265 ? 177.898 -29.022 -0.158 1.00 58.68 1018 GLY B CA 1
ATOM 1931 C C . GLY B 2 265 ? 178.090 -29.129 -1.658 1.00 63.12 1018 GLY B C 1
ATOM 1932 O O . GLY B 2 265 ? 178.783 -28.302 -2.259 1.00 62.71 1018 GLY B O 1
ATOM 1933 N N . ASP B 2 266 ? 177.474 -30.158 -2.267 1.00 60.03 1019 ASP B N 1
ATOM 1934 C CA . ASP B 2 266 ? 177.506 -30.422 -3.710 1.00 59.92 1019 ASP B CA 1
ATOM 1935 C C . ASP B 2 266 ? 176.176 -31.116 -4.097 1.00 64.78 1019 ASP B C 1
ATOM 1936 O O . ASP B 2 266 ? 176.170 -32.332 -4.320 1.00 64.05 1019 ASP B O 1
ATOM 1941 N N . PRO B 2 267 ? 175.028 -30.380 -4.131 1.00 62.57 1020 PRO B N 1
ATOM 1942 C CA . PRO B 2 267 ? 173.738 -31.039 -4.430 1.00 63.12 1020 PRO B CA 1
ATOM 1943 C C . PRO B 2 267 ? 173.608 -31.665 -5.819 1.00 66.96 1020 PRO B C 1
ATOM 1944 O O . PRO B 2 267 ? 172.816 -32.595 -5.983 1.00 66.81 1020 PRO B O 1
ATOM 1948 N N . ASP B 2 268 ? 174.382 -31.170 -6.805 1.00 63.25 1021 ASP B N 1
ATOM 1949 C CA . ASP B 2 268 ? 174.381 -31.679 -8.179 1.00 63.18 1021 ASP B CA 1
ATOM 1950 C C . ASP B 2 268 ? 174.995 -33.082 -8.267 1.00 66.24 1021 ASP B C 1
ATOM 1951 O O . ASP B 2 268 ? 174.559 -33.887 -9.092 1.00 66.15 1021 ASP B O 1
ATOM 1956 N N . ASN B 2 269 ? 175.994 -33.371 -7.409 1.00 62.00 1022 ASN B N 1
ATOM 1957 C CA . A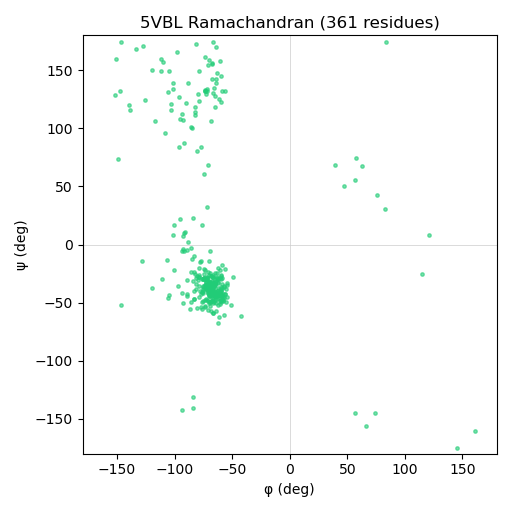SN B 2 269 ? 176.695 -34.658 -7.345 1.00 61.21 1022 ASN B CA 1
ATOM 1958 C C . ASN B 2 269 ? 176.077 -35.635 -6.322 1.00 64.93 1022 ASN B C 1
ATOM 1959 O O . ASN B 2 269 ? 176.632 -36.712 -6.085 1.00 64.10 1022 ASN B O 1
ATOM 1964 N N . GLY B 2 270 ? 174.932 -35.255 -5.753 1.00 61.89 1023 GLY B N 1
ATOM 1965 C CA . GLY B 2 270 ? 174.201 -36.054 -4.774 1.00 61.70 1023 GLY B CA 1
ATOM 1966 C C . GLY B 2 270 ? 174.710 -35.928 -3.351 1.00 64.86 1023 GLY B C 1
ATOM 1967 O O . GLY B 2 270 ? 174.615 -36.885 -2.576 1.00 64.44 1023 GLY B O 1
ATOM 1968 N N . VAL B 2 271 ? 175.254 -34.746 -2.996 1.00 60.85 1024 VAL B N 1
ATOM 1969 C CA . VAL B 2 271 ? 175.788 -34.450 -1.661 1.00 60.10 1024 VAL B CA 1
ATOM 1970 C C . VAL B 2 271 ? 174.948 -33.320 -1.040 1.00 64.17 1024 VAL B C 1
ATOM 1971 O O . VAL B 2 271 ? 175.049 -32.168 -1.465 1.00 63.80 1024 VAL B O 1
ATOM 1975 N N . ASN B 2 272 ? 174.102 -33.668 -0.054 1.00 61.01 1025 ASN B N 1
ATOM 1976 C CA . ASN B 2 272 ? 173.209 -32.731 0.637 1.00 61.46 1025 ASN B CA 1
ATOM 1977 C C . ASN B 2 272 ? 173.968 -31.655 1.435 1.00 64.26 1025 ASN B C 1
ATOM 1978 O O . ASN B 2 272 ? 175.001 -31.975 2.026 1.00 63.08 1025 ASN B O 1
ATOM 1983 N N . PRO B 2 273 ? 173.485 -30.384 1.468 1.00 61.10 1026 PRO B N 1
ATOM 1984 C CA . PRO B 2 273 ? 174.196 -29.347 2.239 1.00 60.62 1026 PRO B CA 1
ATOM 1985 C C . PRO B 2 273 ? 174.164 -29.618 3.742 1.00 64.16 1026 PRO B C 1
ATOM 1986 O O . PRO B 2 273 ? 173.119 -29.981 4.287 1.00 64.36 1026 PRO B O 1
ATOM 1990 N N . GLY B 2 274 ? 175.322 -29.469 4.379 1.00 59.84 1027 GLY B N 1
ATOM 1991 C CA . GLY B 2 274 ? 175.499 -29.710 5.807 1.00 59.53 1027 GLY B CA 1
ATOM 1992 C C . GLY B 2 274 ? 176.416 -30.878 6.110 1.00 62.36 1027 GLY B C 1
ATOM 1993 O O . GLY B 2 274 ? 177.029 -30.921 7.181 1.00 61.67 1027 GLY B O 1
ATOM 1994 N N . THR B 2 275 ? 176.512 -31.835 5.165 1.00 58.51 1028 THR B N 1
ATOM 1995 C CA . THR B 2 275 ? 177.330 -33.044 5.295 1.00 57.69 1028 THR B CA 1
ATOM 1996 C C . THR B 2 275 ? 178.822 -32.736 5.325 1.00 60.23 1028 THR B C 1
ATOM 1997 O O . THR B 2 275 ? 179.323 -31.996 4.475 1.00 59.28 1028 THR B O 1
ATOM 2001 N N . ASP B 2 276 ? 179.521 -33.305 6.325 1.00 56.43 1029 ASP B N 1
ATOM 2002 C CA . ASP B 2 276 ? 180.963 -33.166 6.541 1.00 55.68 1029 ASP B CA 1
ATOM 2003 C C . ASP B 2 276 ? 181.731 -33.858 5.408 1.00 58.12 1029 ASP B C 1
ATOM 2004 O O . ASP B 2 276 ? 181.192 -34.771 4.774 1.00 57.58 1029 ASP B O 1
ATOM 2009 N N . PHE B 2 277 ? 182.982 -33.424 5.154 1.00 53.84 1030 PHE B N 1
ATOM 2010 C CA . PHE B 2 277 ? 183.839 -33.985 4.105 1.00 53.16 1030 PHE B CA 1
ATOM 2011 C C . PHE B 2 277 ? 184.128 -35.482 4.284 1.00 57.07 1030 PHE B C 1
ATOM 2012 O O . PHE B 2 277 ? 184.204 -36.204 3.290 1.00 56.52 1030 PHE B O 1
ATOM 2020 N N . LYS B 2 278 ? 184.282 -35.941 5.541 1.00 53.83 1031 LYS B N 1
ATOM 2021 C CA . LYS B 2 278 ? 184.545 -37.345 5.871 1.00 54.07 1031 LYS B CA 1
ATOM 2022 C C . LYS B 2 278 ? 183.323 -38.237 5.615 1.00 57.70 1031 LYS B C 1
ATOM 2023 O O . LYS B 2 278 ? 183.488 -39.432 5.360 1.00 57.42 1031 LYS B O 1
ATOM 2029 N N . ASP B 2 279 ? 182.106 -37.653 5.677 1.00 54.08 1032 ASP B N 1
ATOM 2030 C CA . ASP B 2 279 ? 180.830 -38.347 5.466 1.00 53.96 1032 ASP B CA 1
ATOM 2031 C C . ASP B 2 279 ? 180.512 -38.588 3.987 1.00 57.60 1032 ASP B C 1
ATOM 2032 O O . ASP B 2 279 ? 179.693 -39.458 3.677 1.00 57.54 1032 ASP B O 1
ATOM 2037 N N . ILE B 2 280 ? 181.155 -37.817 3.082 1.00 53.56 1033 ILE B N 1
ATOM 2038 C CA . ILE B 2 280 ? 180.995 -37.898 1.625 1.00 53.08 1033 ILE B CA 1
ATOM 2039 C C . ILE B 2 280 ? 181.351 -39.313 1.114 1.00 56.91 1033 ILE B C 1
ATOM 2040 O O . ILE B 2 280 ? 182.408 -39.826 1.493 1.00 56.56 1033 ILE B O 1
ATOM 2045 N N . PRO B 2 281 ? 180.5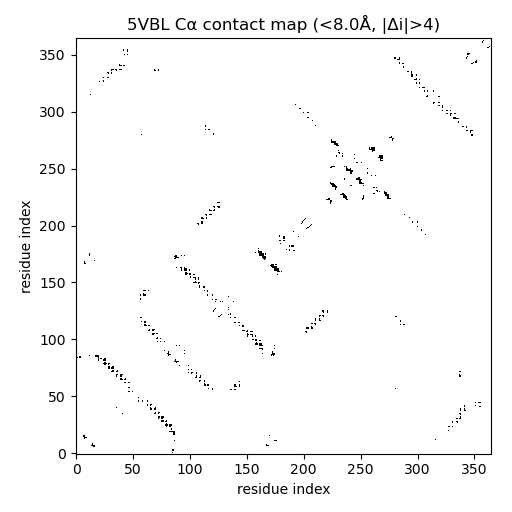07 -39.952 0.256 1.00 53.37 1034 PRO B N 1
ATOM 2046 C CA . PRO B 2 281 ? 180.860 -41.287 -0.264 1.00 53.31 1034 PRO B CA 1
ATOM 2047 C C . PRO B 2 281 ? 182.138 -41.249 -1.103 1.00 56.76 1034 PRO B C 1
ATOM 2048 O O . PRO B 2 281 ? 182.427 -40.236 -1.743 1.00 56.12 1034 PRO B O 1
ATOM 2052 N N . ASP B 2 282 ? 182.913 -42.344 -1.073 1.00 53.32 1035 ASP B N 1
ATOM 2053 C CA . ASP B 2 282 ? 184.210 -42.479 -1.745 1.00 53.07 1035 ASP B CA 1
ATOM 2054 C C . ASP B 2 282 ? 184.173 -42.366 -3.281 1.00 56.04 1035 ASP B C 1
ATOM 2055 O O . ASP B 2 282 ? 185.211 -42.070 -3.879 1.00 55.70 1035 ASP B O 1
ATOM 2060 N N . ASP B 2 283 ? 182.999 -42.575 -3.913 1.00 51.91 1036 ASP B N 1
ATOM 2061 C CA . ASP B 2 283 ? 182.851 -42.488 -5.373 1.00 51.36 1036 ASP B CA 1
ATOM 2062 C C . ASP B 2 283 ? 182.859 -41.045 -5.894 1.00 53.93 1036 ASP B C 1
ATOM 2063 O O . ASP B 2 283 ? 183.137 -40.823 -7.073 1.00 53.58 1036 ASP B O 1
ATOM 2068 N N . TRP B 2 284 ? 182.564 -40.073 -5.009 1.00 49.56 1037 TRP B N 1
ATOM 2069 C CA . TRP B 2 284 ? 182.532 -38.641 -5.306 1.00 48.75 1037 TRP B CA 1
ATOM 2070 C C . TRP B 2 284 ? 183.916 -38.120 -5.688 1.00 52.00 1037 TRP B C 1
ATOM 2071 O O . TRP B 2 284 ? 184.919 -38.502 -5.081 1.00 51.52 1037 TRP B O 1
ATOM 2082 N N . VAL B 2 285 ? 183.956 -37.250 -6.706 1.00 48.27 1038 VAL B N 1
ATOM 2083 C CA . VAL B 2 285 ? 185.172 -36.603 -7.205 1.00 47.85 1038 VAL B CA 1
ATOM 2084 C C . VAL B 2 285 ? 184.978 -35.079 -7.248 1.00 51.21 1038 VAL B C 1
ATOM 2085 O O . VAL B 2 285 ? 183.858 -34.597 -7.044 1.00 50.79 1038 VAL B O 1
ATOM 2089 N N . CYS B 2 286 ? 186.065 -34.326 -7.511 1.00 47.46 1039 CYS B N 1
ATOM 2090 C CA . CYS B 2 286 ? 186.038 -32.868 -7.618 1.00 47.06 1039 CYS B CA 1
ATOM 2091 C C . CYS B 2 286 ? 185.108 -32.450 -8.771 1.00 50.89 1039 CYS B C 1
ATOM 2092 O O . CYS B 2 286 ? 185.281 -32.942 -9.888 1.00 50.45 1039 CYS B O 1
ATOM 2095 N N . PRO B 2 287 ? 184.098 -31.581 -8.525 1.00 47.65 1040 PRO B N 1
ATOM 2096 C CA . PRO B 2 287 ? 183.171 -31.208 -9.612 1.00 47.89 1040 PRO B CA 1
ATOM 2097 C C . PRO B 2 287 ? 183.767 -30.344 -10.728 1.00 52.07 1040 PRO B C 1
ATOM 2098 O O . PRO B 2 287 ? 183.086 -30.107 -11.729 1.00 52.49 1040 PRO B O 1
ATOM 2102 N N . LEU B 2 288 ? 185.033 -29.901 -10.580 1.00 47.99 1041 LEU B N 1
ATOM 2103 C CA . LEU B 2 288 ? 185.692 -29.052 -11.575 1.00 47.93 1041 LEU B CA 1
ATOM 2104 C C . LEU B 2 288 ? 186.839 -29.732 -12.343 1.00 51.89 1041 LEU B C 1
ATOM 2105 O O . LEU B 2 288 ? 187.075 -29.363 -13.493 1.00 51.81 1041 LEU B O 1
ATOM 2110 N N . CYS B 2 289 ? 187.550 -30.704 -11.726 1.00 48.39 1042 CYS B N 1
ATOM 2111 C CA . CYS B 2 289 ? 188.672 -31.388 -12.382 1.00 48.49 1042 CYS B CA 1
ATOM 2112 C C . CYS B 2 289 ? 188.584 -32.929 -12.340 1.00 52.22 1042 CYS B C 1
ATOM 2113 O O . CYS B 2 289 ? 189.309 -33.595 -13.078 1.00 52.25 1042 CYS B O 1
ATOM 2116 N N . GLY B 2 290 ? 187.710 -33.469 -11.492 1.00 48.42 1043 GLY B N 1
ATOM 2117 C CA . GLY B 2 290 ? 187.479 -34.906 -11.378 1.00 48.29 1043 GLY B CA 1
ATOM 2118 C C . GLY B 2 290 ? 188.533 -35.719 -10.653 1.00 52.37 1043 GLY B C 1
ATOM 2119 O O . GLY B 2 290 ? 188.862 -36.823 -11.095 1.00 52.32 1043 GLY B O 1
ATOM 2120 N N . VAL B 2 291 ? 189.044 -35.204 -9.519 1.00 48.89 1044 VAL B N 1
ATOM 2121 C CA . VAL B 2 291 ? 190.038 -35.914 -8.700 1.00 48.98 1044 VAL B CA 1
ATOM 2122 C C . VAL B 2 291 ? 189.392 -36.489 -7.433 1.00 52.65 1044 VAL B C 1
ATOM 2123 O O . VAL B 2 291 ? 188.444 -35.902 -6.906 1.00 51.60 1044 VAL B O 1
ATOM 2127 N N . GLY B 2 292 ? 189.927 -37.614 -6.958 1.00 49.88 1045 GLY B N 1
ATOM 2128 C CA . GLY B 2 292 ? 189.453 -38.307 -5.762 1.00 49.77 1045 GLY B CA 1
ATOM 2129 C C . GLY B 2 292 ? 189.606 -37.530 -4.467 1.00 53.32 1045 GLY B C 1
ATOM 2130 O O . GLY B 2 292 ? 190.274 -36.491 -4.431 1.00 52.70 1045 GLY B O 1
ATOM 2131 N N . LYS B 2 293 ? 188.986 -38.046 -3.387 1.00 49.88 1046 LYS B N 1
ATOM 2132 C CA . LYS B 2 293 ? 189.000 -37.454 -2.043 1.00 49.68 1046 LYS B CA 1
ATOM 2133 C C . LYS B 2 293 ? 190.404 -37.332 -1.433 1.00 54.21 1046 LYS B C 1
ATOM 2134 O O . LYS B 2 293 ? 190.636 -36.432 -0.624 1.00 53.52 1046 LYS B O 1
ATOM 2140 N N . ASP B 2 294 ? 191.331 -38.231 -1.826 1.00 51.85 1047 ASP B N 1
ATOM 2141 C CA . ASP B 2 294 ? 192.721 -38.275 -1.355 1.00 52.59 1047 ASP B CA 1
ATOM 2142 C C . ASP B 2 294 ? 193.550 -37.046 -1.760 1.00 55.84 1047 ASP B C 1
ATOM 2143 O O . ASP B 2 294 ? 194.537 -36.734 -1.092 1.00 55.96 1047 ASP B O 1
ATOM 2148 N N . GLN B 2 295 ? 193.149 -36.355 -2.847 1.00 51.45 1048 GLN B N 1
ATOM 2149 C CA . GLN B 2 295 ? 193.838 -35.166 -3.365 1.00 50.97 1048 GLN B CA 1
ATOM 2150 C C . GLN B 2 295 ? 193.303 -33.848 -2.776 1.00 54.03 1048 GLN B C 1
ATOM 2151 O O . GLN B 2 295 ? 193.667 -32.768 -3.251 1.00 53.16 1048 GLN B O 1
ATOM 2157 N N . PHE B 2 296 ? 192.463 -33.941 -1.727 1.00 50.70 1049 PHE B N 1
ATOM 2158 C CA . PHE B 2 296 ? 191.884 -32.787 -1.039 1.00 50.22 1049 PHE B CA 1
ATOM 2159 C C . PHE B 2 296 ? 192.609 -32.494 0.270 1.00 55.41 1049 PHE B C 1
ATOM 2160 O O . PHE B 2 296 ? 192.884 -33.407 1.053 1.00 55.34 1049 PHE B O 1
ATOM 2168 N N . GLU B 2 297 ? 192.924 -31.211 0.491 1.00 52.70 1050 GLU B N 1
ATOM 2169 C CA . GLU B 2 297 ? 193.656 -30.715 1.653 1.00 53.24 1050 GLU B CA 1
ATOM 2170 C C . GLU B 2 297 ? 192.727 -29.992 2.631 1.00 56.96 1050 GLU B C 1
ATOM 2171 O O . GLU B 2 297 ? 191.959 -29.119 2.219 1.00 55.87 1050 GLU B O 1
ATOM 2177 N N . GLU B 2 298 ? 192.818 -30.350 3.929 1.00 54.23 1051 GLU B N 1
ATOM 2178 C CA . GLU B 2 298 ? 192.043 -29.738 5.010 1.00 53.97 1051 GLU B CA 1
ATOM 2179 C C . GLU B 2 298 ? 192.607 -28.345 5.268 1.00 58.22 1051 GLU B C 1
ATOM 2180 O O . GLU B 2 298 ? 193.823 -28.196 5.423 1.00 58.33 1051 GLU B O 1
ATOM 2186 N N . VAL B 2 299 ? 191.736 -27.328 5.302 1.00 54.67 1052 VAL B N 1
ATOM 2187 C CA . VAL B 2 299 ? 192.188 -25.962 5.528 1.00 54.68 1052 VAL B CA 1
ATOM 2188 C C . VAL B 2 299 ? 192.054 -25.582 7.019 1.00 58.93 1052 VAL B C 1
ATOM 2189 O O . VAL B 2 299 ? 191.001 -25.779 7.634 1.00 58.27 1052 VAL B O 1
ATOM 2193 N N . GLU B 2 300 ? 193.165 -25.102 7.596 1.00 56.10 1053 GLU B N 1
ATOM 2194 C CA . GLU B 2 300 ? 193.262 -24.674 8.987 1.00 56.30 1053 GLU B CA 1
ATOM 2195 C C . GLU B 2 300 ? 193.373 -23.151 8.996 1.00 59.42 1053 GLU B C 1
ATOM 2196 O O . GLU B 2 300 ? 194.463 -22.608 8.798 1.00 59.24 1053 GLU B O 1
ATOM 2202 N N . GLU B 2 301 ? 192.224 -22.468 9.174 1.00 55.30 1054 GLU B N 1
ATOM 2203 C CA . GLU B 2 301 ? 192.105 -21.003 9.182 1.00 54.99 1054 GLU B CA 1
ATOM 2204 C C . GLU B 2 301 ? 193.012 -20.342 10.220 1.00 59.11 1054 GLU B C 1
ATOM 2205 O O . GLU B 2 301 ? 193.051 -20.779 11.372 1.00 58.85 1054 GLU B O 1
ATOM 2211 N N . ARG B 2 302 ? 193.749 -19.297 9.797 1.00 59.75 243 ARG B N 1
ATOM 2212 C CA . ARG B 2 302 ? 194.695 -18.541 10.623 1.00 58.65 243 ARG B CA 1
ATOM 2213 C C . ARG B 2 302 ? 193.965 -17.608 11.616 1.00 60.07 243 ARG B C 1
ATOM 2214 O O . ARG B 2 302 ? 194.138 -16.386 11.578 1.00 59.11 243 ARG B O 1
ATOM 2222 N N . ARG B 2 303 ? 193.156 -18.203 12.512 1.00 55.31 244 ARG B N 1
ATOM 2223 C CA . ARG B 2 303 ? 192.370 -17.483 13.514 1.00 53.48 244 ARG B CA 1
ATOM 2224 C C . ARG B 2 303 ? 193.255 -17.025 14.676 1.00 56.41 244 ARG B C 1
ATOM 2225 O O . ARG B 2 303 ? 193.367 -17.708 15.699 1.00 55.54 244 ARG B O 1
ATOM 2233 N N . ARG B 2 304 ? 193.908 -15.865 14.489 1.00 52.80 245 ARG B N 1
ATOM 2234 C CA . ARG B 2 304 ? 194.815 -15.262 15.468 1.00 51.84 245 ARG B CA 1
ATOM 2235 C C . ARG B 2 304 ? 194.050 -14.663 16.644 1.00 53.60 245 ARG B C 1
ATOM 2236 O O . ARG B 2 304 ? 194.411 -14.929 17.791 1.00 52.68 245 ARG B O 1
ATOM 2244 N N . LEU B 2 305 ? 192.983 -13.882 16.356 1.00 49.21 246 LEU B N 1
ATOM 2245 C CA . LEU B 2 305 ? 192.123 -13.215 17.341 1.00 47.68 246 LEU B CA 1
ATOM 2246 C C . LEU B 2 305 ? 191.501 -14.182 18.350 1.00 50.08 246 LEU B C 1
ATOM 2247 O O . LEU B 2 305 ? 191.485 -13.877 19.544 1.00 48.71 246 LEU B O 1
ATOM 2252 N N . LEU B 2 306 ? 191.018 -15.353 17.877 1.00 46.63 247 LEU B N 1
ATOM 2253 C CA . LEU B 2 306 ? 190.421 -16.385 18.730 1.00 46.00 247 LEU B CA 1
ATOM 2254 C C . LEU B 2 306 ? 191.445 -16.949 19.722 1.00 49.46 247 LEU B C 1
ATOM 2255 O O . LEU B 2 306 ? 191.109 -17.124 20.889 1.00 48.42 247 LEU B O 1
ATOM 2260 N N . SER B 2 307 ? 192.694 -17.186 19.266 1.00 46.73 248 SER B N 1
ATOM 2261 C CA . SER B 2 307 ? 193.800 -17.697 20.084 1.00 46.75 248 SER B CA 1
ATOM 2262 C C . SER B 2 307 ? 194.172 -16.727 21.212 1.00 49.80 248 SER B C 1
ATOM 2263 O O . SER B 2 307 ? 194.434 -17.171 22.331 1.00 48.78 248 SER B O 1
ATOM 2266 N N . ILE B 2 308 ? 194.173 -15.406 20.915 1.00 46.51 249 ILE B N 1
ATOM 2267 C CA . ILE B 2 308 ? 194.480 -14.330 21.867 1.00 45.81 249 ILE B CA 1
ATOM 2268 C C . ILE B 2 308 ? 193.395 -14.263 22.953 1.00 48.85 249 ILE B C 1
ATOM 2269 O O . ILE B 2 308 ? 193.725 -14.211 24.134 1.00 48.20 249 ILE B O 1
ATOM 2274 N N . ILE B 2 309 ? 192.113 -14.290 22.549 1.00 45.23 250 ILE B N 1
ATOM 2275 C CA . ILE B 2 309 ? 190.963 -14.209 23.454 1.00 44.36 250 ILE B CA 1
ATOM 2276 C C . ILE B 2 309 ? 190.829 -15.484 24.315 1.00 48.18 250 ILE B C 1
ATOM 2277 O O . ILE B 2 309 ? 190.585 -15.355 25.516 1.00 47.38 250 ILE B O 1
ATOM 2282 N N . VAL B 2 310 ? 191.036 -16.690 23.730 1.00 45.22 251 VAL B N 1
ATOM 2283 C CA . VAL B 2 310 ? 190.965 -17.970 24.457 1.00 45.28 251 VAL B CA 1
ATOM 2284 C C . VAL B 2 310 ? 191.961 -17.990 25.637 1.00 48.83 251 VAL B C 1
ATOM 2285 O O . VAL B 2 310 ? 191.549 -18.290 26.760 1.00 48.28 251 VAL B O 1
ATOM 2289 N N . VAL B 2 311 ? 193.239 -17.612 25.393 1.00 45.47 252 VAL B N 1
ATOM 2290 C CA . VAL B 2 311 ? 194.281 -17.575 26.429 1.00 45.28 252 VAL B CA 1
ATOM 2291 C C . VAL B 2 311 ? 193.963 -16.494 27.497 1.00 47.94 252 VAL B C 1
ATOM 2292 O O . VAL B 2 311 ? 194.264 -16.712 28.671 1.00 47.62 252 VAL B O 1
ATOM 2296 N N . LEU B 2 312 ? 193.303 -15.376 27.102 1.00 43.59 253 LEU B N 1
ATOM 2297 C CA . LEU B 2 312 ? 192.899 -14.314 28.033 1.00 42.46 253 LEU B CA 1
ATOM 2298 C C . LEU B 2 312 ? 191.817 -14.814 28.995 1.00 46.13 253 LEU B C 1
ATOM 2299 O O . LEU B 2 312 ? 191.852 -14.465 30.172 1.00 45.36 253 LEU B O 1
ATOM 2304 N N . VAL B 2 313 ? 190.871 -15.642 28.492 1.00 43.31 254 VAL B N 1
ATOM 2305 C CA . VAL B 2 313 ? 189.771 -16.230 29.269 1.00 43.30 254 VAL B CA 1
ATOM 2306 C C . VAL B 2 313 ? 190.310 -17.322 30.211 1.00 48.27 254 VAL B C 1
ATOM 2307 O O . VAL B 2 313 ? 189.976 -17.309 31.398 1.00 47.67 254 VAL B O 1
ATOM 2311 N N . VAL B 2 314 ? 191.150 -18.246 29.680 1.00 46.08 255 VAL B N 1
ATOM 2312 C CA . VAL B 2 314 ? 191.773 -19.355 30.421 1.00 46.98 255 VAL B CA 1
ATOM 2313 C C . VAL B 2 314 ? 192.548 -18.837 31.645 1.00 51.58 255 VAL B C 1
ATOM 2314 O O . VAL B 2 314 ? 192.334 -19.337 32.752 1.00 51.34 255 VAL B O 1
ATOM 2318 N N . THR B 2 315 ? 193.405 -17.812 31.446 1.00 48.63 256 THR B N 1
ATOM 2319 C CA . THR B 2 315 ? 194.194 -17.181 32.510 1.00 48.67 256 THR B CA 1
ATOM 2320 C C . THR B 2 315 ? 193.291 -16.489 33.530 1.00 51.95 256 THR B C 1
ATOM 2321 O O . THR B 2 315 ? 193.514 -16.647 34.729 1.00 52.05 256 THR B O 1
ATOM 2325 N N . PHE B 2 316 ? 192.252 -15.760 33.055 1.00 47.53 257 PHE B N 1
ATOM 2326 C CA . PHE B 2 316 ? 191.265 -15.068 33.894 1.00 46.73 257 PHE B CA 1
ATOM 2327 C C . PHE B 2 316 ? 190.526 -16.065 34.785 1.00 50.87 257 PHE B C 1
ATOM 2328 O O . PHE B 2 316 ? 190.352 -15.798 35.973 1.00 50.40 257 PHE B O 1
ATOM 2336 N N . ALA B 2 317 ? 190.109 -17.215 34.210 1.00 47.87 258 ALA B N 1
ATOM 2337 C CA . ALA B 2 317 ? 189.410 -18.286 34.921 1.00 48.15 258 ALA B CA 1
ATOM 2338 C C . ALA B 2 317 ? 190.295 -18.906 36.004 1.00 52.37 258 ALA B C 1
ATOM 2339 O O . ALA B 2 317 ? 189.806 -19.157 37.098 1.00 51.97 258 ALA B O 1
ATOM 2341 N N . LEU B 2 318 ? 191.597 -19.117 35.713 1.00 49.32 259 LEU B N 1
ATOM 2342 C CA . LEU B 2 318 ? 192.554 -19.690 36.666 1.00 50.05 259 LEU B CA 1
ATOM 2343 C C . LEU B 2 318 ? 192.931 -18.713 37.786 1.00 53.68 259 LEU B C 1
ATOM 2344 O O . LEU B 2 318 ? 193.229 -19.154 38.898 1.00 53.89 259 LEU B O 1
ATOM 2349 N N . CYS B 2 319 ? 192.909 -17.396 37.495 1.00 49.46 260 CYS B N 1
ATOM 2350 C CA . CYS B 2 319 ? 193.238 -16.333 38.448 1.00 48.90 260 CYS B CA 1
ATOM 2351 C C . CYS B 2 319 ? 192.061 -15.938 39.346 1.00 52.91 260 CYS B C 1
ATOM 2352 O O . CYS B 2 319 ? 192.271 -15.687 40.532 1.00 52.97 260 CYS B O 1
ATOM 2355 N N . LYS B 2 320 ? 190.835 -15.866 38.787 1.00 49.32 261 LYS B N 1
ATOM 2356 C CA . LYS B 2 320 ? 189.640 -15.442 39.523 1.00 49.10 261 LYS B CA 1
ATOM 2357 C C . LYS B 2 320 ? 188.866 -16.561 40.238 1.00 54.82 261 LYS B C 1
ATOM 2358 O O . LYS B 2 320 ? 188.255 -16.274 41.269 1.00 54.38 261 LYS B O 1
ATOM 2364 N N . MET B 2 321 ? 188.872 -17.810 39.705 1.00 53.10 262 MET B N 1
ATOM 2365 C CA . MET B 2 321 ? 188.159 -18.961 40.290 1.00 54.27 262 MET B CA 1
ATOM 2366 C C . MET B 2 321 ? 188.448 -19.182 41.795 1.00 58.80 262 MET B C 1
ATOM 2367 O O . MET B 2 321 ? 187.468 -19.259 42.538 1.00 58.67 262 MET B O 1
ATOM 2372 N N . PRO B 2 322 ? 189.721 -19.273 42.289 1.00 55.70 263 PRO B N 1
ATOM 2373 C CA . PRO B 2 322 ? 189.924 -19.497 43.735 1.00 56.23 263 PRO B CA 1
ATOM 2374 C C . PRO B 2 322 ? 189.352 -18.407 44.642 1.00 59.46 263 PRO B C 1
ATOM 2375 O O . PRO B 2 322 ? 188.759 -18.746 45.662 1.00 59.71 263 PRO B O 1
ATOM 2379 N N . TYR B 2 323 ? 189.487 -17.118 44.251 1.00 54.81 264 TYR B N 1
ATOM 2380 C CA . TYR B 2 323 ? 188.969 -15.969 45.004 1.00 54.05 264 TYR B CA 1
ATOM 2381 C C . TYR B 2 323 ? 187.449 -16.042 45.184 1.00 57.75 264 TYR B C 1
ATOM 2382 O O . TYR B 2 323 ? 186.960 -15.850 46.299 1.00 57.70 264 TYR B O 1
ATOM 2391 N N . HIS B 2 324 ? 186.712 -16.316 44.090 1.00 53.91 265 HIS B N 1
ATOM 2392 C CA . HIS B 2 324 ? 185.254 -16.416 44.108 1.00 53.73 265 HIS B CA 1
ATOM 2393 C C . HIS B 2 324 ? 184.752 -17.685 44.797 1.00 58.51 265 HIS B C 1
ATOM 2394 O O . HIS B 2 324 ? 183.730 -17.623 45.474 1.00 58.41 265 HIS B O 1
ATOM 2401 N N . LEU B 2 325 ? 185.475 -18.820 44.650 1.00 55.80 266 LEU B N 1
ATOM 2402 C CA . LEU B 2 325 ? 185.112 -20.100 45.275 1.00 56.90 266 LEU B CA 1
ATOM 2403 C C . LEU B 2 325 ? 185.261 -20.044 46.799 1.00 61.27 266 LEU B C 1
ATOM 2404 O O . LEU B 2 325 ? 184.329 -20.432 47.504 1.00 61.60 266 LEU B O 1
ATOM 2409 N N . VAL B 2 326 ? 186.419 -19.550 47.299 1.00 57.66 267 VAL B N 1
ATOM 2410 C CA . VAL B 2 326 ? 186.725 -19.413 48.732 1.00 58.18 267 VAL B CA 1
ATOM 2411 C C . VAL B 2 326 ? 185.705 -18.485 49.421 1.00 61.96 267 VAL B C 1
ATOM 2412 O O . VAL B 2 326 ? 185.211 -18.823 50.500 1.00 62.26 267 VAL B O 1
ATOM 2416 N N . LYS B 2 327 ? 185.359 -17.354 48.768 1.00 57.71 268 LYS B N 1
ATOM 2417 C CA . LYS B 2 327 ? 184.388 -16.385 49.280 1.00 57.52 268 LYS B CA 1
ATOM 2418 C C . LYS B 2 327 ? 182.963 -16.957 49.330 1.00 62.70 268 LYS B C 1
ATOM 2419 O O . LYS B 2 327 ? 182.242 -16.670 50.285 1.00 62.87 268 LYS B O 1
ATOM 2425 N N . THR B 2 328 ? 182.572 -17.781 48.328 1.00 59.86 269 THR B N 1
ATOM 2426 C CA . THR B 2 328 ? 181.255 -18.433 48.268 1.00 60.69 269 THR B CA 1
ATOM 2427 C C . THR B 2 328 ? 181.164 -19.528 49.341 1.00 66.66 269 THR B C 1
ATOM 2428 O O . THR B 2 328 ? 180.136 -19.638 50.011 1.00 66.99 269 THR B O 1
ATOM 2432 N N . LEU B 2 329 ? 182.255 -20.306 49.522 1.00 64.28 270 LEU B N 1
ATOM 2433 C CA . LEU B 2 329 ? 182.368 -21.369 50.528 1.00 65.97 270 LEU B CA 1
ATOM 2434 C C . LEU B 2 329 ? 182.355 -20.788 51.949 1.00 71.21 270 LEU B C 1
ATOM 2435 O O . LEU B 2 329 ? 181.946 -21.472 52.888 1.00 72.08 270 LEU B O 1
ATOM 2440 N N . TYR B 2 330 ? 182.786 -19.517 52.090 1.00 67.59 271 TYR B N 1
ATOM 2441 C CA . TYR B 2 330 ? 182.795 -18.765 53.343 1.00 68.18 271 TYR B CA 1
ATOM 2442 C C . TYR B 2 330 ? 181.368 -18.320 53.679 1.00 74.00 271 TYR B C 1
ATOM 2443 O O . TYR B 2 330 ? 180.998 -18.297 54.854 1.00 74.74 271 TYR B O 1
ATOM 2452 N N . MET B 2 331 ? 180.568 -17.984 52.640 1.00 71.04 272 MET B N 1
ATOM 2453 C CA . MET B 2 331 ? 179.161 -17.583 52.764 1.00 71.88 272 MET B CA 1
ATOM 2454 C C . MET B 2 331 ? 178.324 -18.823 53.081 1.00 77.53 272 MET B C 1
ATOM 2455 O O . MET B 2 331 ? 177.613 -18.845 54.087 1.00 78.23 272 MET B O 1
ATOM 2460 N N . LEU B 2 332 ? 178.458 -19.876 52.242 1.00 74.51 273 LEU B N 1
ATOM 2461 C CA . LEU B 2 332 ? 177.758 -21.159 52.358 1.00 76.01 273 LEU B CA 1
ATOM 2462 C C . LEU B 2 332 ? 178.339 -22.068 53.470 1.00 81.56 273 LEU B C 1
ATOM 2463 O O . LEU B 2 332 ? 178.061 -23.270 53.501 1.00 82.58 273 LEU B O 1
ATOM 2468 N N . GLY B 2 333 ? 179.114 -21.468 54.374 1.00 78.02 274 GLY B N 1
ATOM 2469 C CA . GLY B 2 333 ? 179.728 -22.135 55.515 1.00 79.23 274 GLY B CA 1
ATOM 2470 C C . GLY B 2 333 ? 179.030 -21.781 56.812 1.00 84.29 274 GLY B C 1
ATOM 2471 O O . GLY B 2 333 ? 178.731 -22.664 57.621 1.00 85.57 274 GLY B O 1
ATOM 2472 N N . SER B 2 334 ? 178.762 -20.478 57.009 1.00 80.04 275 SER B N 1
ATOM 2473 C CA . SER B 2 334 ? 178.064 -19.946 58.179 1.00 80.87 275 SER B CA 1
ATOM 2474 C C . SER B 2 334 ? 176.560 -20.226 58.087 1.00 85.67 275 SER B C 1
ATOM 2475 O O . SER B 2 334 ? 175.902 -20.368 59.120 1.00 86.84 275 SER B O 1
ATOM 2478 N N . LEU B 2 335 ? 176.024 -20.304 56.852 1.00 81.41 276 LEU B N 1
ATOM 2479 C CA . LEU B 2 335 ? 174.609 -20.566 56.582 1.00 82.23 276 LEU B CA 1
ATOM 2480 C C . LEU B 2 335 ? 174.266 -22.052 56.717 1.00 87.85 276 LEU B C 1
ATOM 2481 O O . LEU B 2 335 ? 173.252 -22.385 57.331 1.00 89.20 276 LEU B O 1
ATOM 2486 N N . LEU B 2 336 ? 175.105 -22.939 56.143 1.00 84.09 277 LEU B N 1
ATOM 2487 C CA . LEU B 2 336 ? 174.903 -24.393 56.172 1.00 85.55 277 LEU B CA 1
ATOM 2488 C C . LEU B 2 336 ? 175.518 -25.086 57.405 1.00 90.74 277 LEU B C 1
ATOM 2489 O O . LEU B 2 336 ? 175.423 -26.312 57.523 1.00 91.93 277 LEU B O 1
ATOM 2494 N N . HIS B 2 337 ? 176.116 -24.294 58.328 1.00 86.82 278 HIS B N 1
ATOM 2495 C CA . HIS B 2 337 ? 176.768 -24.729 59.574 1.00 87.99 278 HIS B CA 1
ATOM 2496 C C . HIS B 2 337 ? 177.895 -25.756 59.328 1.00 92.00 278 HIS B C 1
ATOM 2497 O O . HIS B 2 337 ? 177.892 -26.854 59.892 1.00 93.48 278 HIS B O 1
ATOM 2504 N N . TRP B 2 338 ? 178.864 -25.365 58.476 1.00 86.72 279 TRP B N 1
ATOM 2505 C CA . TRP B 2 338 ? 180.050 -26.142 58.100 1.00 86.66 279 TRP B CA 1
ATOM 2506 C C . TRP B 2 338 ? 181.004 -26.291 59.307 1.00 91.23 279 TRP B C 1
ATOM 2507 O O . TRP B 2 338 ? 180.961 -25.435 60.196 1.00 90.59 279 TRP B O 1
ATOM 2518 N N . PRO B 2 339 ? 181.890 -27.327 59.356 1.00 88.71 280 PRO B N 1
ATOM 2519 C CA . PRO B 2 339 ? 182.815 -27.451 60.504 1.00 89.65 280 PRO B CA 1
ATOM 2520 C C . PRO B 2 339 ? 183.739 -26.244 60.679 1.00 91.83 280 PRO B C 1
ATOM 2521 O O . PRO B 2 339 ? 184.143 -25.630 59.689 1.00 89.49 280 PRO B O 1
ATOM 2525 N N . CYS B 2 340 ? 184.050 -25.897 61.945 1.00 89.29 281 CYS B N 1
ATOM 2526 C CA . CYS B 2 340 ? 184.894 -24.760 62.336 1.00 87.95 281 CYS B CA 1
ATOM 2527 C C . CYS B 2 340 ? 186.317 -24.814 61.768 1.00 90.03 281 CYS B C 1
ATOM 2528 O O . CYS B 2 340 ? 186.883 -23.761 61.463 1.00 87.82 281 CYS B O 1
ATOM 2531 N N . ASP B 2 341 ? 186.888 -26.028 61.629 1.00 87.27 282 ASP B N 1
ATOM 2532 C CA . ASP B 2 341 ? 188.235 -26.247 61.090 1.00 86.56 282 ASP B CA 1
ATOM 2533 C C . ASP B 2 341 ? 188.334 -25.884 59.604 1.00 87.13 282 ASP B C 1
ATOM 2534 O O . ASP B 2 341 ? 189.410 -25.493 59.147 1.00 85.94 282 ASP B O 1
ATOM 2539 N N . PHE B 2 342 ? 187.213 -26.002 58.861 1.00 81.93 283 PHE B N 1
ATOM 2540 C CA . PHE B 2 342 ? 187.135 -25.679 57.435 1.00 79.37 283 PHE B CA 1
ATOM 2541 C C . PHE B 2 342 ? 187.174 -24.167 57.193 1.00 80.14 283 PHE B C 1
ATOM 2542 O O . PHE B 2 342 ? 187.751 -23.730 56.196 1.00 78.22 283 PHE B O 1
ATOM 2550 N N . ASP B 2 343 ? 186.566 -23.375 58.106 1.00 75.92 284 ASP B N 1
ATOM 2551 C CA . ASP B 2 343 ? 186.543 -21.909 58.045 1.00 73.72 284 ASP B CA 1
ATOM 2552 C C . ASP B 2 343 ? 187.944 -21.327 58.263 1.00 76.13 284 ASP B C 1
ATOM 2553 O O . ASP B 2 343 ? 188.276 -20.296 57.676 1.00 74.00 284 ASP B O 1
ATOM 2558 N N . LEU B 2 344 ? 188.761 -22.005 59.099 1.00 73.63 285 LEU B N 1
ATOM 2559 C CA . LEU B 2 344 ? 190.148 -21.645 59.410 1.00 73.32 285 LEU B CA 1
ATOM 2560 C C . LEU B 2 344 ? 191.031 -21.857 58.172 1.00 75.24 285 LEU B C 1
ATOM 2561 O O . LEU B 2 344 ? 191.943 -21.066 57.933 1.00 74.01 285 LEU B O 1
ATOM 2566 N N . PHE B 2 345 ? 190.747 -22.923 57.391 1.00 71.29 286 PHE B N 1
ATOM 2567 C CA . PHE B 2 345 ? 191.457 -23.281 56.161 1.00 70.22 286 PHE B CA 1
ATOM 2568 C C . PHE B 2 345 ? 191.216 -22.235 55.065 1.00 71.10 286 PHE B C 1
ATOM 2569 O O . PHE B 2 345 ? 192.157 -21.875 54.356 1.00 69.88 286 PHE B O 1
ATOM 2577 N N . LEU B 2 346 ? 189.961 -21.751 54.936 1.00 66.21 287 LEU B N 1
ATOM 2578 C CA . LEU B 2 346 ? 189.554 -20.739 53.954 1.00 63.81 287 LEU B CA 1
ATOM 2579 C C . LEU B 2 346 ? 190.170 -19.371 54.256 1.00 66.57 287 LEU B C 1
ATOM 2580 O O . LEU B 2 346 ? 190.531 -18.653 53.324 1.00 64.67 287 LEU B O 1
ATOM 2585 N N . MET B 2 347 ? 190.287 -19.020 55.554 1.00 64.04 288 MET B N 1
ATOM 2586 C CA . MET B 2 347 ? 190.852 -17.757 56.039 1.00 63.43 288 MET B CA 1
ATOM 2587 C C . MET B 2 347 ? 192.345 -17.611 55.737 1.00 66.97 288 MET B C 1
ATOM 2588 O O . MET B 2 347 ? 192.784 -16.513 55.394 1.00 65.67 288 MET B O 1
ATOM 2593 N N . ASN B 2 348 ? 193.120 -18.704 55.883 1.00 64.48 289 ASN B N 1
ATOM 2594 C CA . ASN B 2 348 ? 194.565 -18.715 55.634 1.00 64.67 289 ASN B CA 1
ATOM 2595 C C . ASN B 2 348 ? 194.917 -18.788 54.147 1.00 66.95 289 ASN B C 1
ATOM 2596 O O . ASN B 2 348 ? 195.983 -18.308 53.754 1.00 66.64 289 ASN B O 1
ATOM 2601 N N . ILE B 2 349 ? 194.032 -19.391 53.327 1.00 62.15 290 ILE B N 1
ATOM 2602 C CA . ILE B 2 349 ? 194.238 -19.544 51.885 1.00 60.71 290 ILE B CA 1
ATOM 2603 C C . ILE B 2 349 ? 193.766 -18.301 51.098 1.00 61.48 290 ILE B C 1
ATOM 2604 O O . ILE B 2 349 ? 194.262 -18.068 49.994 1.00 60.33 290 ILE B O 1
ATOM 2609 N N . PHE B 2 350 ? 192.835 -17.507 51.679 1.00 56.48 291 PHE B N 1
ATOM 2610 C CA . PHE B 2 350 ? 192.258 -16.298 51.078 1.00 54.39 291 PHE B CA 1
ATOM 2611 C C . PHE B 2 350 ? 193.281 -15.201 50.701 1.00 57.03 291 PHE B C 1
ATOM 2612 O O . PHE B 2 350 ? 193.134 -14.673 49.596 1.00 55.57 291 PHE B O 1
ATOM 2620 N N . PRO B 2 351 ? 194.293 -14.813 51.537 1.00 53.74 292 PRO B N 1
ATOM 2621 C CA . PRO B 2 351 ? 195.228 -13.753 51.103 1.00 52.99 292 PRO B CA 1
ATOM 2622 C C . PRO B 2 351 ? 195.999 -14.093 49.827 1.00 56.13 292 PRO B C 1
ATOM 2623 O O . PRO B 2 351 ? 196.325 -13.192 49.056 1.00 54.66 292 PRO B O 1
ATOM 2627 N N . TYR B 2 352 ? 196.254 -15.396 49.598 1.00 53.50 293 TYR B N 1
ATOM 2628 C CA . TYR B 2 352 ? 196.938 -15.923 48.417 1.00 53.32 293 TYR B CA 1
ATOM 2629 C C . TYR B 2 352 ? 195.977 -16.010 47.229 1.00 55.83 293 TYR B C 1
ATOM 2630 O O . TYR B 2 352 ? 196.415 -15.874 46.085 1.00 55.22 293 TYR B O 1
ATOM 2639 N N . CYS B 2 353 ? 194.670 -16.231 47.502 1.00 51.66 294 CYS B N 1
ATOM 2640 C CA . CYS B 2 353 ? 193.609 -16.304 46.490 1.00 50.32 294 CYS B CA 1
ATOM 2641 C C . CYS B 2 353 ? 193.368 -14.931 45.859 1.00 53.23 294 CYS B C 1
ATOM 2642 O O . CYS B 2 353 ? 193.166 -14.844 44.649 1.00 52.18 294 CYS B O 1
ATOM 2645 N N . THR B 2 354 ? 193.404 -13.865 46.685 1.00 49.91 295 THR B N 1
ATOM 2646 C CA . THR B 2 354 ? 193.236 -12.472 46.254 1.00 48.88 295 THR B CA 1
ATOM 2647 C C . THR B 2 354 ? 194.477 -11.993 45.522 1.00 52.91 295 THR B C 1
ATOM 2648 O O . THR B 2 354 ? 194.358 -11.223 44.568 1.00 52.07 295 THR B O 1
ATOM 2652 N N . CYS B 2 355 ? 195.667 -12.434 45.989 1.00 50.26 296 CYS B N 1
ATOM 2653 C CA . CYS B 2 355 ? 196.976 -12.091 45.439 1.00 50.47 296 CYS B CA 1
ATOM 2654 C C . CYS B 2 355 ? 197.073 -12.454 43.959 1.00 53.98 296 CYS B C 1
ATOM 2655 O O . CYS B 2 355 ? 197.231 -11.553 43.136 1.00 53.09 296 CYS B O 1
ATOM 2658 N N . ILE B 2 356 ? 196.913 -13.754 43.623 1.00 50.92 297 ILE B N 1
ATOM 2659 C CA . ILE B 2 356 ? 196.985 -14.275 42.250 1.00 50.66 297 ILE B CA 1
ATOM 2660 C C . ILE B 2 356 ? 195.870 -13.698 41.357 1.00 53.08 297 ILE B C 1
ATOM 2661 O O . ILE B 2 356 ? 196.072 -13.566 40.148 1.00 52.50 297 ILE B O 1
ATOM 2666 N N . SER B 2 357 ? 194.721 -13.323 41.963 1.00 48.64 298 SER B N 1
ATOM 2667 C CA . SER B 2 357 ? 193.578 -12.697 41.291 1.00 47.40 298 SER B CA 1
ATOM 2668 C C . SER B 2 357 ? 193.939 -11.268 40.870 1.00 50.44 298 SER B C 1
ATOM 2669 O O . SER B 2 357 ? 193.431 -10.777 39.861 1.00 49.26 298 SER B O 1
ATOM 2672 N N . TYR B 2 358 ? 194.807 -10.606 41.658 1.00 47.36 299 TYR B N 1
ATOM 2673 C CA . TYR B 2 358 ? 195.279 -9.244 41.408 1.00 47.00 299 TYR B CA 1
ATOM 2674 C C . TYR B 2 358 ? 196.441 -9.234 40.408 1.00 51.07 299 TYR B C 1
ATOM 2675 O O . TYR B 2 358 ? 196.654 -8.219 39.742 1.00 50.46 299 TYR B O 1
ATOM 2684 N N . VAL B 2 359 ? 197.171 -10.373 40.286 1.00 48.26 300 VAL B N 1
ATOM 2685 C CA . VAL B 2 359 ? 198.297 -10.573 39.355 1.00 48.75 300 VAL B CA 1
ATOM 2686 C C . VAL B 2 359 ? 197.776 -10.508 37.909 1.00 51.92 300 VAL B C 1
ATOM 2687 O O . VAL B 2 359 ? 198.481 -10.015 37.025 1.00 51.81 300 VAL B O 1
ATOM 2691 N N . ASN B 2 360 ? 196.518 -10.961 37.691 1.00 47.73 301 ASN B N 1
ATOM 2692 C CA . ASN B 2 360 ? 195.796 -10.966 36.410 1.00 47.19 301 ASN B CA 1
ATOM 2693 C C . ASN B 2 360 ? 195.842 -9.609 35.674 1.00 50.98 301 ASN B C 1
ATOM 2694 O O . ASN B 2 360 ? 195.787 -9.584 34.437 1.00 50.72 301 ASN B O 1
ATOM 2699 N N . SER B 2 361 ? 195.976 -8.497 36.429 1.00 47.32 302 SER B N 1
ATOM 2700 C CA . SER B 2 361 ? 196.041 -7.146 35.878 1.00 47.05 302 SER B CA 1
ATOM 2701 C C . SER B 2 361 ? 197.306 -6.898 35.043 1.00 51.28 302 SER B C 1
ATOM 2702 O O . SER B 2 361 ? 197.216 -6.299 33.967 1.00 51.39 302 SER B O 1
ATOM 2705 N N . CYS B 2 362 ? 198.467 -7.382 35.521 1.00 47.57 303 CYS B N 1
ATOM 2706 C CA . CYS B 2 362 ? 199.749 -7.249 34.826 1.00 47.87 303 CYS B CA 1
ATOM 2707 C C . CYS B 2 362 ? 200.049 -8.475 33.933 1.00 51.60 303 CYS B C 1
ATOM 2708 O O . CYS B 2 362 ? 201.070 -8.497 33.246 1.00 51.80 303 CYS B O 1
ATOM 2711 N N . LEU B 2 363 ? 199.174 -9.496 33.970 1.00 47.40 304 LEU B N 1
ATOM 2712 C CA . LEU B 2 363 ? 199.337 -10.746 33.234 1.00 47.38 304 LEU B CA 1
ATOM 2713 C C . LEU B 2 363 ? 199.054 -10.632 31.737 1.00 50.27 304 LEU B C 1
ATOM 2714 O O . LEU B 2 363 ? 199.755 -11.269 30.950 1.00 50.35 304 LEU B O 1
ATOM 2719 N N . ASN B 2 364 ? 198.026 -9.843 31.344 1.00 45.53 305 ASN B N 1
ATOM 2720 C CA . ASN B 2 364 ? 197.608 -9.636 29.949 1.00 44.92 305 ASN B CA 1
ATOM 2721 C C . ASN B 2 364 ? 198.712 -9.067 29.023 1.00 49.45 305 ASN B C 1
ATOM 2722 O O . ASN B 2 364 ? 198.881 -9.650 27.953 1.00 49.41 305 ASN B O 1
ATOM 2727 N N . PRO B 2 365 ? 199.495 -7.996 29.369 1.00 46.28 306 PRO B N 1
ATOM 2728 C CA . PRO B 2 365 ? 200.535 -7.519 28.430 1.00 46.92 306 PRO B CA 1
ATOM 2729 C C . PRO B 2 365 ? 201.586 -8.567 28.056 1.00 51.34 306 PRO B C 1
ATOM 2730 O O . PRO B 2 365 ? 202.121 -8.520 26.948 1.00 51.67 306 PRO B O 1
ATOM 2734 N N . PHE B 2 366 ? 201.857 -9.523 28.966 1.00 47.84 307 PHE B N 1
ATOM 2735 C CA . PHE B 2 366 ? 202.782 -10.630 28.730 1.00 48.60 307 PHE B CA 1
ATOM 2736 C C . PHE B 2 366 ? 202.138 -11.642 27.781 1.00 51.93 307 PHE B C 1
ATOM 2737 O O . PHE B 2 366 ? 202.837 -12.231 26.957 1.00 52.60 307 PHE B O 1
ATOM 2745 N N . LEU B 2 367 ? 200.803 -11.829 27.889 1.00 47.16 308 LEU B N 1
ATOM 2746 C CA . LEU B 2 367 ? 200.030 -12.742 27.039 1.00 46.82 308 LEU B CA 1
ATOM 2747 C C . LEU B 2 367 ? 199.953 -12.227 25.600 1.00 51.40 308 LEU B C 1
ATOM 2748 O O . LEU B 2 367 ? 199.965 -13.033 24.669 1.00 51.67 308 LEU B O 1
ATOM 2753 N N . TYR B 2 368 ? 199.904 -10.888 25.417 1.00 47.77 309 TYR B N 1
ATOM 2754 C CA . TYR B 2 368 ? 199.897 -10.263 24.093 1.00 47.94 309 TYR B CA 1
ATOM 2755 C C . TYR B 2 368 ? 201.302 -10.329 23.484 1.00 53.50 309 TYR B C 1
ATOM 2756 O O . TYR B 2 368 ? 201.436 -10.365 22.264 1.00 53.67 309 TYR B O 1
ATOM 2765 N N . ALA B 2 369 ? 202.345 -10.347 24.334 1.00 51.09 310 ALA B N 1
ATOM 2766 C CA . ALA B 2 369 ? 203.740 -10.429 23.899 1.00 52.73 310 ALA B CA 1
ATOM 2767 C C . ALA B 2 369 ? 204.090 -11.818 23.349 1.00 58.19 310 ALA B C 1
ATOM 2768 O O . ALA B 2 369 ? 204.953 -11.920 22.477 1.00 59.10 310 ALA B O 1
ATOM 2770 N N . PHE B 2 370 ? 203.414 -12.876 23.843 1.00 54.72 311 PHE B N 1
ATOM 2771 C CA . PHE B 2 370 ? 203.647 -14.261 23.421 1.00 55.67 311 PHE B CA 1
ATOM 2772 C C . PHE B 2 370 ? 202.630 -14.815 22.410 1.00 59.83 311 PHE B C 1
ATOM 2773 O O . PHE B 2 370 ? 202.947 -15.789 21.722 1.00 60.48 311 PHE B O 1
ATOM 2781 N N . PHE B 2 371 ? 201.417 -14.225 22.325 1.00 55.67 312 PHE B N 1
ATOM 2782 C CA . PHE B 2 371 ? 200.367 -14.720 21.428 1.00 55.40 312 PHE B CA 1
ATOM 2783 C C . PHE B 2 371 ? 199.898 -13.721 20.363 1.00 59.40 312 PHE B C 1
ATOM 2784 O O . PHE B 2 371 ? 199.601 -14.150 19.249 1.00 59.72 312 PHE B O 1
ATOM 2792 N N . ASP B 2 372 ? 199.810 -12.415 20.692 1.00 55.45 313 ASP B N 1
ATOM 2793 C CA . ASP B 2 372 ? 199.370 -11.390 19.736 1.00 55.37 313 ASP B CA 1
ATOM 2794 C C . ASP B 2 372 ? 200.535 -10.941 18.830 1.00 60.57 313 ASP B C 1
ATOM 2795 O O . ASP B 2 372 ? 201.488 -10.334 19.327 1.00 60.35 313 ASP B O 1
ATOM 2800 N N . PRO B 2 373 ? 200.485 -11.218 17.503 1.00 58.28 314 PRO B N 1
ATOM 2801 C CA . PRO B 2 373 ? 201.588 -10.788 16.625 1.00 59.60 314 PRO B CA 1
ATOM 2802 C C . PRO B 2 373 ? 201.564 -9.292 16.306 1.00 63.61 314 PRO B C 1
ATOM 2803 O O . PRO B 2 373 ? 202.626 -8.708 16.092 1.00 64.08 314 PRO B O 1
ATOM 2807 N N . ARG B 2 374 ? 200.360 -8.675 16.278 1.00 59.48 315 ARG B N 1
ATOM 2808 C CA . ARG B 2 374 ? 200.178 -7.248 16.001 1.00 59.62 315 ARG B CA 1
ATOM 2809 C C . ARG B 2 374 ? 200.736 -6.372 17.129 1.00 63.48 315 ARG B C 1
ATOM 2810 O O . ARG B 2 374 ? 201.296 -5.312 16.846 1.00 63.91 315 ARG B O 1
ATOM 2818 N N . PHE B 2 375 ? 200.603 -6.825 18.397 1.00 59.12 316 PHE B N 1
ATOM 2819 C CA . PHE B 2 375 ? 201.140 -6.132 19.573 1.00 58.78 316 PHE B CA 1
ATOM 2820 C C . PHE B 2 375 ? 202.673 -6.210 19.545 1.00 64.18 316 PHE B C 1
ATOM 2821 O O . PHE B 2 375 ? 203.340 -5.215 19.827 1.00 64.25 316 PHE B O 1
ATOM 2829 N N . ARG B 2 376 ? 203.213 -7.397 19.191 1.00 61.76 317 ARG B N 1
ATOM 2830 C CA . ARG B 2 376 ? 204.642 -7.697 19.067 1.00 63.29 317 ARG B CA 1
ATOM 2831 C C . ARG B 2 376 ? 205.306 -6.792 18.023 1.00 69.64 317 ARG B C 1
ATOM 2832 O O . ARG B 2 376 ? 206.357 -6.211 18.300 1.00 70.16 317 ARG B O 1
ATOM 2840 N N . GLN B 2 377 ? 204.679 -6.669 16.833 1.00 67.36 318 GLN B N 1
ATOM 2841 C CA . GLN B 2 377 ? 205.166 -5.859 15.714 1.00 69.19 318 GLN B CA 1
ATOM 2842 C C . GLN B 2 377 ? 205.101 -4.355 15.984 1.00 74.49 318 GLN B C 1
ATOM 2843 O O . GLN B 2 377 ? 205.976 -3.623 15.519 1.00 75.55 318 GLN B O 1
ATOM 2849 N N . ALA B 2 378 ? 204.074 -3.896 16.731 1.00 70.73 319 ALA B N 1
ATOM 2850 C CA . ALA B 2 378 ? 203.890 -2.485 17.084 1.00 71.27 319 ALA B CA 1
ATOM 2851 C C . ALA B 2 378 ? 204.886 -2.024 18.152 1.00 76.97 319 ALA B C 1
ATOM 2852 O O . ALA B 2 378 ? 205.316 -0.869 18.118 1.00 77.33 319 ALA B O 1
ATOM 2854 N N . CYS B 2 379 ? 205.245 -2.922 19.097 1.00 74.33 320 CYS B N 1
ATOM 2855 C CA . CYS B 2 379 ? 206.209 -2.656 20.170 1.00 75.38 320 CYS B CA 1
ATOM 2856 C C . CYS B 2 379 ? 207.625 -2.538 19.606 1.00 83.12 320 CYS B C 1
ATOM 2857 O O . CYS B 2 379 ? 208.385 -1.667 20.033 1.00 83.70 320 CYS B O 1
ATOM 2860 N N . THR B 2 380 ? 207.967 -3.406 18.633 1.00 81.91 321 THR B N 1
ATOM 2861 C CA . THR B 2 380 ? 209.269 -3.424 17.958 1.00 84.58 321 THR B CA 1
ATOM 2862 C C . THR B 2 380 ? 209.418 -2.250 16.976 1.00 91.56 321 THR B C 1
ATOM 2863 O O . THR B 2 380 ? 210.543 -1.880 16.638 1.00 93.05 321 THR B O 1
ATOM 2867 N N . SER B 2 381 ? 208.283 -1.671 16.526 1.00 88.74 322 SER B N 1
ATOM 2868 C CA . SER B 2 381 ? 208.238 -0.530 15.607 1.00 90.50 322 SER B CA 1
ATOM 2869 C C . SER B 2 381 ? 208.701 0.757 16.302 1.00 96.93 322 SER B C 1
ATOM 2870 O O . SER B 2 381 ? 209.418 1.551 15.692 1.00 98.41 322 SER B O 1
ATOM 2873 N N . MET B 2 382 ? 208.302 0.949 17.578 1.00 93.67 323 MET B N 1
ATOM 2874 C CA . MET B 2 382 ? 208.685 2.104 18.398 1.00 94.92 323 MET B CA 1
ATOM 2875 C C . MET B 2 382 ? 210.036 1.874 19.105 1.00 101.02 323 MET B C 1
ATOM 2876 O O . MET B 2 382 ? 210.539 2.775 19.782 1.00 101.57 323 MET B O 1
ATOM 2881 N N . LEU B 2 383 ? 210.621 0.670 18.929 1.00 98.41 324 LEU B N 1
ATOM 2882 C CA . LEU B 2 383 ? 211.910 0.268 19.494 1.00 99.81 324 LEU B CA 1
ATOM 2883 C C . LEU B 2 383 ? 213.062 0.763 18.611 1.00 107.15 324 LEU B C 1
ATOM 2884 O O . LEU B 2 383 ? 214.030 1.321 19.131 1.00 108.21 324 LEU B O 1
ATOM 2889 N N . LEU B 2 384 ? 212.954 0.552 17.283 1.00 105.19 325 LEU B N 1
ATOM 2890 C CA . LEU B 2 384 ? 213.973 0.944 16.305 1.00 107.94 325 LEU B CA 1
ATOM 2891 C C . LEU B 2 384 ? 213.904 2.421 15.888 1.00 113.94 325 LEU B C 1
ATOM 2892 O O . LEU B 2 384 ? 214.947 3.017 15.612 1.00 115.79 325 LEU B O 1
ATOM 2897 N N . MET B 2 385 ? 212.688 2.999 15.831 1.00 109.87 326 MET B N 1
ATOM 2898 C CA . MET B 2 385 ? 212.465 4.386 15.413 1.00 111.17 326 MET B CA 1
ATOM 2899 C C . MET B 2 385 ? 212.423 5.394 16.571 1.00 115.30 326 MET B C 1
ATOM 2900 O O . MET B 2 385 ? 212.970 6.490 16.436 1.00 116.89 326 MET B O 1
ATOM 2905 N N . GLY B 2 386 ? 211.767 5.022 17.671 1.00 109.93 327 GLY B N 1
ATOM 2906 C CA . GLY B 2 386 ? 211.601 5.864 18.853 1.00 109.56 327 GLY B CA 1
ATOM 2907 C C . GLY B 2 386 ? 212.879 6.195 19.597 1.00 115.21 327 GLY B C 1
ATOM 2908 O O . GLY B 2 386 ? 213.128 7.365 19.903 1.00 116.08 327 GLY B O 1
ATOM 2909 N N . GLN B 2 387 ? 213.690 5.162 19.901 1.00 111.95 328 GLN B N 1
ATOM 2910 C CA . GLN B 2 387 ? 214.962 5.295 20.618 1.00 113.47 328 GLN B CA 1
ATOM 2911 C C . GLN B 2 387 ? 216.029 6.037 19.809 1.00 120.38 328 GLN B C 1
ATOM 2912 O O . GLN B 2 387 ? 216.792 6.813 20.390 1.00 121.66 328 GLN B O 1
ATOM 2918 N N . SER B 2 388 ? 216.082 5.797 18.479 1.00 117.74 329 SER B N 1
ATOM 2919 C CA . SER B 2 388 ? 217.051 6.395 17.553 1.00 120.46 329 SER B CA 1
ATOM 2920 C C . SER B 2 388 ? 216.955 7.924 17.458 1.00 125.76 329 SER B C 1
ATOM 2921 O O . SER B 2 388 ? 217.873 8.609 17.914 1.00 127.26 329 SER B O 1
ATOM 2923 N N . ARG B 2 389 ? 215.842 8.448 16.886 1.00 121.49 330 ARG B N 1
ATOM 2924 C CA . ARG B 2 389 ? 215.545 9.876 16.689 1.00 154.03 330 ARG B CA 1
ATOM 2925 C C . ARG B 2 389 ? 216.678 10.654 16.017 1.00 184.90 330 ARG B C 1
ATOM 2926 O O . ARG B 2 389 ? 216.422 11.611 15.290 1.00 147.04 330 ARG B O 1
#

Solvent-accessible surface area: 19700 Å² total

Foldseek 3Di:
DDDDDDDDDDDD/DDDDAQFAPDLVLLVLLVVLLVLLQVLLVLLLCLLVVPDDPRHDLLSLLSNQLSVLLNLLSPLSNQVSCCRNVSAFHPPFFQSLLVNQLSVQLSLQSNLLSLLLLLVLLLCVQLVPDDPVVSPSNVSSVVSNVVSNVVSNVLSVLSNVQWGFDDPDPDPGGHTDGHCPVPDDDPCSLVVCLVSLVVSCCSRPVVSLVSSVVSVVSSCVRVVQWWKFAPPPTDIAGLQCHCVVQPTDRNDHLVRDDQVDADPPPGHTSVRIHTDDDPPLSVQLSVVLSVLLCVLQVLLSVLSVCLSCCVVVVHDPVVNVVSSSCNSVSVSSNSSSSSVSSVSCCPRPVSSVVSSVVCVVVVVPD

Secondary structure (P-SEA, 3-state):
cccccccccccc/ccccccccccaaaaaaaaaaaaaaaaaaaaaaaaaaaacccccccaaaaaaaaaaaaaaaaaaaaaaaaaaaacccccccaaaaaaaaaaaaaaaaaaaaaaaaaaaaaaacccccccccccaaaaaaaaaaaaaaaaaaaaacccccccccccccccccccccccccccccccaaaaaaaaaaaaaaaaccaaaaaaaaaaaaaaaaaaccbbbbbcccbbbbbccccccccccccccccccccccccccccccccccbbbbcccaaaaaaaaaaaaaaaaacaaaaaaaaaaaaaccccccaaaaaaaaaaaaaaaaaaaaccaaaaaaaacccaaaaaaaaaaaaccccc